Protein AF-A0A3N9XR99-F1 (afdb_monomer)

Sequence (294 aa):
MPQPEWSPPMSRRRRRLIAILATTATVAALLPTGVSTAAPTGGASSAERRSGPFAEGHAPADADNRTGTAAPDARQRGLARAVDPDVRWNRLGTPQALGPGRTPLASGLPADPEAAARAYLAANHDLFGMDAATVASMERVLVRPIGSGTVVTLRQRFGDLPAGPDGLVTLAVADGAVLSVSSSLARNTGTPSPATRTAEQAYAAALADAKLTADAVASHTIRSVAVPTPLDGPRAAYEVTMIGADTEHPAAFTSYVDGSTGQVLVREDLVDFDSDNPSWAVFPATPPRDLGPG

Radius of gyration: 28.78 Å; Cα contacts (8 Å, |Δi|>4): 527; chains: 1; bounding box: 89×70×53 Å

Foldseek 3Di:
DDDDDDDDDDDDDDDDDDDDDDDDDDDDDDDDDDDDDDDDPQDDDPPPPDDDPPPPDDDWPKDAQFDFAAAADPVLLVVLCVQAVVFDAARQHATQKGDLDPDFSDAPADPDQLSLVLVVCQVCCSRQLDHSVQSVPWAWPDWADDDQWIKTKTWTDQVPFTADPFRMKIFIGHDRTTRMIGGSRHNFSHRADDFPADQVLLVVLVCVSLVHDPQQFPDKDKDWHWYAGRPPGIATWIFMWTWGPDPVDTWTKTFTAGRHPSHGNIIGTDDDDCVVPDVVVPPPPPPPPDPDDD

Secondary structure (DSSP, 8-state):
-PPP--PPP-------------------------------------------TT--SPPP--EE---------HHHHHHHHHH-TT-EE-TTSSEEEE---SS-SB-S--SSHHHHHHHHHHHTHHHHT--HHHHHH-EEEEEEEETTEEEEEEE-EETTEEBSSS-EEEEEEETTEEEEEEE---S--PPPPPP-S-HHHHHHHHHHHHT--TTSEEEEEEEEEEE--SSS--EEEEEEEEEES-SSS--EEEEEEETTT--EEEEEE----GGG--GGGG------S-----

Structure (mmCIF, N/CA/C/O backbone):
data_AF-A0A3N9XR99-F1
#
_entry.id   AF-A0A3N9XR99-F1
#
loop_
_atom_site.group_PDB
_atom_site.id
_atom_site.type_symbol
_atom_site.label_atom_id
_atom_site.label_alt_id
_atom_site.label_comp_id
_atom_site.label_asym_id
_atom_site.label_entity_id
_atom_site.label_seq_id
_atom_site.pdbx_PDB_ins_code
_atom_site.Cartn_x
_atom_site.Cartn_y
_atom_site.Cartn_z
_atom_site.occupancy
_atom_site.B_iso_or_equiv
_atom_site.auth_seq_id
_atom_site.auth_comp_id
_atom_site.auth_asym_id
_atom_site.auth_atom_id
_atom_site.pdbx_PDB_model_num
ATOM 1 N N . MET A 1 1 ? -13.326 -54.330 -11.842 1.00 39.75 1 MET A N 1
ATOM 2 C CA . MET A 1 1 ? -12.217 -53.888 -12.715 1.00 39.75 1 MET A CA 1
ATOM 3 C C . MET A 1 1 ? -10.941 -53.894 -11.887 1.00 39.75 1 MET A C 1
ATOM 5 O O . MET A 1 1 ? -11.007 -53.386 -10.773 1.00 39.75 1 MET A O 1
ATOM 9 N N . PRO A 1 2 ? -9.845 -54.516 -12.351 1.00 42.19 2 PRO A N 1
ATOM 10 C CA . PRO A 1 2 ? -8.571 -54.528 -11.632 1.00 42.19 2 PRO A CA 1
ATOM 11 C C . PRO A 1 2 ? -7.803 -53.210 -11.822 1.00 42.19 2 PRO A C 1
ATOM 13 O O . PRO A 1 2 ? -7.905 -52.581 -12.874 1.00 42.19 2 PRO A O 1
ATOM 16 N N . GLN A 1 3 ? -7.029 -52.815 -10.810 1.00 40.69 3 GLN A N 1
ATOM 17 C CA . GLN A 1 3 ? -6.065 -51.711 -10.896 1.00 40.69 3 GLN A CA 1
ATOM 18 C C . GLN A 1 3 ? -4.759 -52.210 -11.550 1.00 40.69 3 GLN A C 1
ATOM 20 O O . GLN A 1 3 ? -4.361 -53.342 -11.266 1.00 40.69 3 GLN A O 1
ATOM 25 N N . PRO A 1 4 ? -4.083 -51.418 -12.403 1.00 45.34 4 PRO A N 1
ATOM 26 C CA . PRO A 1 4 ? -2.806 -51.808 -12.997 1.00 45.34 4 PRO A CA 1
ATOM 27 C C . PRO A 1 4 ? -1.649 -51.679 -11.991 1.00 45.34 4 PRO A C 1
ATOM 29 O O . PRO A 1 4 ? -1.375 -50.608 -11.455 1.00 45.34 4 PRO A O 1
ATOM 32 N N . GLU A 1 5 ? -0.949 -52.786 -11.758 1.00 37.00 5 GLU A N 1
ATOM 33 C CA . GLU A 1 5 ? 0.201 -52.888 -10.855 1.00 37.00 5 GLU A CA 1
ATOM 34 C C . GLU A 1 5 ? 1.497 -52.427 -11.551 1.00 37.00 5 GLU A C 1
ATOM 36 O O . GLU A 1 5 ? 2.013 -53.110 -12.438 1.00 37.00 5 GLU A O 1
ATOM 41 N N . TRP A 1 6 ? 2.051 -51.272 -11.162 1.00 31.34 6 TRP A N 1
ATOM 42 C CA . TRP A 1 6 ? 3.302 -50.765 -11.744 1.00 31.34 6 TRP A CA 1
ATOM 43 C C . TRP A 1 6 ? 4.532 -51.278 -10.979 1.00 31.34 6 TRP A C 1
ATOM 45 O O . TRP A 1 6 ? 5.029 -50.635 -10.057 1.00 31.34 6 TRP A O 1
ATOM 55 N N . SER A 1 7 ? 5.081 -52.410 -11.425 1.00 42.41 7 SER A N 1
ATOM 56 C CA . SER A 1 7 ? 6.414 -52.885 -11.018 1.00 42.41 7 SER A CA 1
ATOM 57 C C . SER A 1 7 ? 7.519 -52.362 -11.959 1.00 42.41 7 SER A C 1
ATOM 59 O O . SER A 1 7 ? 7.516 -52.718 -13.140 1.00 42.41 7 SER A O 1
ATOM 61 N N . PRO A 1 8 ? 8.491 -51.548 -11.495 1.00 47.72 8 PRO A N 1
ATOM 62 C CA . PRO A 1 8 ? 9.619 -51.103 -12.317 1.00 47.72 8 PRO A CA 1
ATOM 63 C C . PRO A 1 8 ? 10.736 -52.173 -12.403 1.00 47.72 8 PRO A C 1
ATOM 65 O O . PRO A 1 8 ? 11.170 -52.696 -11.373 1.00 47.72 8 PRO A O 1
ATOM 68 N N . PRO A 1 9 ? 11.265 -52.502 -13.599 1.00 38.44 9 PRO A N 1
ATOM 69 C CA . PRO A 1 9 ? 12.282 -53.544 -13.752 1.00 38.44 9 PRO A CA 1
ATOM 70 C C . PRO A 1 9 ? 13.686 -53.085 -13.315 1.00 38.44 9 PRO A C 1
ATOM 72 O O . PRO A 1 9 ? 14.279 -52.170 -13.884 1.00 38.44 9 PRO A O 1
ATOM 75 N N . MET A 1 10 ? 14.278 -53.786 -12.343 1.00 33.88 10 MET A N 1
ATOM 76 C CA . MET A 1 10 ? 15.649 -53.537 -11.875 1.00 33.88 10 MET A CA 1
ATOM 77 C C . MET A 1 10 ? 16.718 -53.986 -12.893 1.00 33.88 10 MET A C 1
ATOM 79 O O . MET A 1 10 ? 17.112 -55.154 -12.907 1.00 33.88 10 MET A O 1
ATOM 83 N N . SER A 1 11 ? 17.299 -53.069 -13.675 1.00 34.31 11 SER A N 1
ATOM 84 C CA . SER A 1 11 ? 18.452 -53.380 -14.540 1.00 34.31 11 SER A CA 1
ATOM 85 C C . SER A 1 11 ? 19.796 -52.954 -13.926 1.00 34.31 11 SER A C 1
ATOM 87 O O . SER A 1 11 ? 20.252 -51.822 -14.086 1.00 34.31 11 SER A O 1
ATOM 89 N N . ARG A 1 12 ? 20.495 -53.882 -13.258 1.00 35.09 12 ARG A N 1
ATOM 90 C CA . ARG A 1 12 ? 21.887 -53.671 -12.810 1.00 35.09 12 ARG A CA 1
ATOM 91 C C . ARG A 1 12 ? 22.868 -53.781 -13.987 1.00 35.09 12 ARG A C 1
ATOM 93 O O . ARG A 1 12 ? 23.028 -54.869 -14.536 1.00 35.09 12 ARG A O 1
ATOM 100 N N . ARG A 1 13 ? 23.652 -52.734 -14.278 1.00 37.59 13 ARG A N 1
ATOM 101 C CA . ARG A 1 13 ? 24.930 -52.869 -15.011 1.00 37.59 13 ARG A CA 1
ATOM 102 C C . ARG A 1 13 ? 26.072 -52.125 -14.314 1.00 37.59 13 ARG A C 1
ATOM 104 O O . ARG A 1 13 ? 25.976 -50.943 -14.021 1.00 37.59 13 ARG A O 1
ATOM 111 N N . ARG A 1 14 ? 27.169 -52.848 -14.057 1.00 36.12 14 ARG A N 1
ATOM 112 C CA . ARG A 1 14 ? 28.455 -52.335 -13.550 1.00 36.12 14 ARG A CA 1
ATOM 113 C C . ARG A 1 14 ? 29.521 -52.433 -14.646 1.00 36.12 14 ARG A C 1
ATOM 115 O O . ARG A 1 14 ? 29.663 -53.513 -15.215 1.00 36.12 14 ARG A O 1
ATOM 122 N N . ARG A 1 15 ? 30.310 -51.368 -14.836 1.00 35.53 15 ARG A N 1
ATOM 123 C CA . ARG A 1 15 ? 31.733 -51.286 -15.277 1.00 35.53 15 ARG A CA 1
ATOM 124 C C . ARG A 1 15 ? 32.075 -49.781 -15.247 1.00 35.53 15 ARG A C 1
ATOM 126 O O . ARG A 1 15 ? 31.320 -49.022 -15.830 1.00 35.53 15 ARG A O 1
ATOM 133 N N . ARG A 1 16 ? 32.986 -49.249 -14.420 1.00 34.94 16 ARG A N 1
ATOM 134 C CA . ARG A 1 16 ? 34.446 -49.472 -14.256 1.00 34.94 16 ARG A CA 1
ATOM 135 C C . ARG A 1 16 ? 35.282 -49.134 -15.500 1.00 34.94 16 ARG A C 1
ATOM 137 O O . ARG A 1 16 ? 35.375 -49.976 -16.383 1.00 34.94 16 ARG A O 1
ATOM 144 N N . LEU A 1 17 ? 35.958 -47.983 -15.438 1.00 31.62 17 LEU A N 1
ATOM 145 C CA . LEU A 1 17 ? 37.267 -47.585 -16.003 1.00 31.62 17 LEU A CA 1
ATOM 146 C C . LEU A 1 17 ? 37.642 -46.313 -15.197 1.00 31.62 17 LEU A C 1
ATOM 148 O O . LEU A 1 17 ? 36.848 -45.383 -15.177 1.00 31.62 17 LEU A O 1
ATOM 152 N N . ILE A 1 18 ? 38.536 -46.381 -14.201 1.00 29.81 18 ILE A N 1
ATOM 153 C CA . ILE A 1 18 ? 40.015 -46.285 -14.257 1.00 29.81 18 ILE A CA 1
ATOM 154 C C . ILE A 1 18 ? 40.501 -44.836 -14.461 1.00 29.81 18 ILE A C 1
ATOM 156 O O . ILE A 1 18 ? 39.992 -44.113 -15.306 1.00 29.81 18 ILE A O 1
ATOM 160 N N . ALA A 1 19 ? 41.467 -44.428 -13.631 1.00 29.36 19 ALA A N 1
ATOM 161 C CA . ALA A 1 19 ? 41.967 -43.059 -13.499 1.00 29.36 19 ALA A CA 1
ATOM 162 C C . ALA A 1 19 ? 43.357 -42.875 -14.133 1.00 29.36 19 ALA A C 1
ATOM 164 O O . ALA A 1 19 ? 44.055 -43.854 -14.400 1.00 29.36 19 ALA A O 1
ATOM 165 N N . ILE A 1 20 ? 43.789 -41.618 -14.270 1.00 31.42 20 ILE A N 1
ATOM 166 C CA . ILE A 1 20 ? 45.199 -41.243 -14.438 1.00 31.42 20 ILE A CA 1
ATOM 167 C C . ILE A 1 20 ? 45.568 -40.260 -13.322 1.00 31.42 20 ILE A C 1
ATOM 169 O O . ILE A 1 20 ? 44.788 -39.376 -12.975 1.00 31.42 20 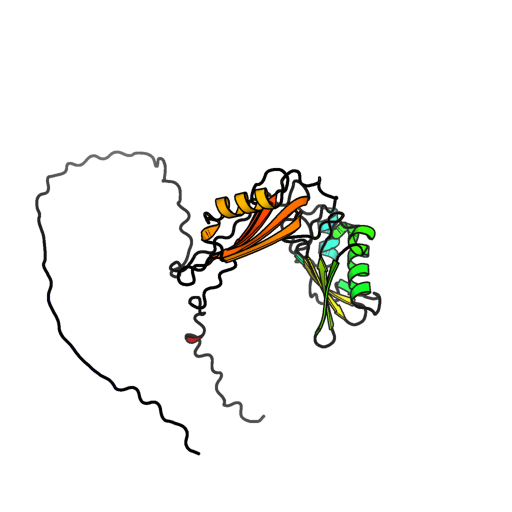ILE A O 1
ATOM 173 N N . LEU A 1 21 ? 46.752 -40.459 -12.744 1.00 32.66 21 LEU A N 1
ATOM 174 C CA . LEU A 1 21 ? 47.330 -39.654 -11.671 1.00 32.66 21 LEU A CA 1
ATOM 175 C C . LEU A 1 21 ? 48.451 -38.775 -12.249 1.00 32.66 21 LEU A C 1
ATOM 177 O O . LEU A 1 21 ? 49.196 -39.240 -13.110 1.00 32.66 21 LEU A O 1
ATOM 181 N N . ALA A 1 22 ? 48.625 -37.555 -11.741 1.00 31.77 22 ALA A N 1
ATOM 182 C CA . ALA A 1 22 ? 49.794 -36.724 -12.030 1.00 31.77 22 ALA A CA 1
ATOM 183 C C . ALA A 1 22 ? 50.283 -36.053 -10.737 1.00 31.77 22 ALA A C 1
ATOM 185 O O . ALA A 1 22 ? 49.604 -35.199 -10.175 1.00 31.77 22 ALA A O 1
ATOM 186 N N . THR A 1 23 ? 51.451 -36.471 -10.246 1.00 33.28 23 THR A N 1
ATOM 187 C CA . THR A 1 23 ? 52.049 -36.010 -8.981 1.00 33.28 23 THR A CA 1
ATOM 188 C C . THR A 1 23 ? 53.495 -35.578 -9.191 1.00 33.28 23 THR A C 1
ATOM 190 O O . THR A 1 23 ? 54.290 -36.371 -9.695 1.00 33.28 23 THR A O 1
ATOM 193 N N 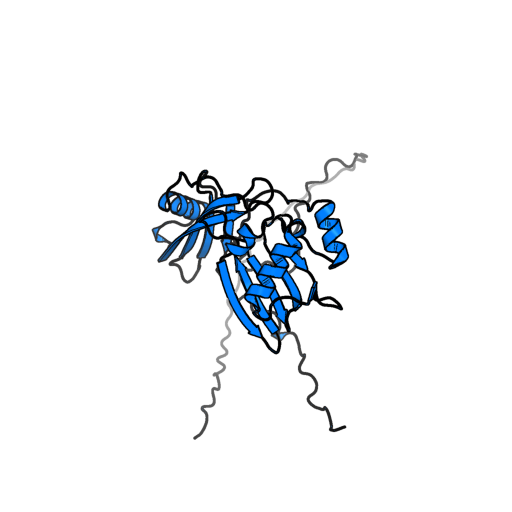. THR A 1 24 ? 53.867 -34.385 -8.720 1.00 35.25 24 THR A N 1
ATOM 194 C CA . THR A 1 24 ? 55.266 -33.920 -8.666 1.00 35.25 24 THR A CA 1
ATOM 195 C C . THR A 1 24 ? 55.571 -33.139 -7.386 1.00 35.25 24 THR A C 1
ATOM 197 O O . THR A 1 24 ? 54.828 -32.235 -7.014 1.00 35.25 24 THR A O 1
ATOM 200 N N . ALA A 1 25 ? 56.704 -33.470 -6.765 1.00 32.53 25 ALA A N 1
ATOM 201 C CA . ALA A 1 25 ? 57.375 -32.814 -5.633 1.00 32.53 25 ALA A CA 1
ATOM 202 C C . ALA A 1 25 ? 58.903 -33.020 -5.844 1.00 32.53 25 ALA A C 1
ATOM 204 O O . ALA A 1 25 ? 59.275 -33.774 -6.742 1.00 32.53 25 ALA A O 1
ATOM 205 N N . THR A 1 26 ? 59.865 -32.440 -5.122 1.00 35.28 26 THR A N 1
ATOM 206 C CA . THR A 1 26 ? 59.930 -31.802 -3.783 1.00 35.28 26 THR A CA 1
ATOM 207 C C . THR A 1 26 ? 60.478 -30.346 -3.921 1.00 35.28 26 THR A C 1
ATOM 209 O O . THR A 1 26 ? 60.206 -29.755 -4.959 1.00 35.28 26 THR A O 1
ATOM 212 N N . VAL A 1 27 ? 61.133 -29.597 -3.010 1.00 31.38 27 VAL A N 1
ATOM 213 C CA . VAL A 1 27 ? 61.884 -29.802 -1.741 1.00 31.38 27 VAL A CA 1
ATOM 214 C C . VAL A 1 27 ? 61.671 -28.589 -0.803 1.00 31.38 27 VAL A C 1
ATOM 216 O O . VAL A 1 27 ? 61.232 -27.530 -1.241 1.00 31.38 27 VAL A O 1
ATOM 219 N N . ALA A 1 28 ? 61.982 -28.743 0.488 1.00 35.41 28 ALA A N 1
ATOM 220 C CA . ALA A 1 28 ? 61.946 -27.699 1.523 1.00 35.41 28 ALA A CA 1
ATOM 221 C C . ALA A 1 28 ? 63.326 -27.050 1.799 1.00 35.41 28 ALA A C 1
ATOM 223 O O . ALA A 1 28 ? 64.354 -27.629 1.452 1.00 35.41 28 ALA A O 1
ATOM 224 N N . ALA A 1 29 ? 63.358 -25.917 2.524 1.00 32.81 29 ALA A N 1
ATOM 225 C CA . ALA A 1 29 ? 64.568 -25.410 3.190 1.00 32.81 29 ALA A CA 1
ATOM 226 C C . ALA A 1 29 ? 64.279 -24.569 4.465 1.00 32.81 29 ALA A C 1
ATOM 228 O O . ALA A 1 29 ? 63.520 -23.611 4.419 1.00 32.81 29 ALA A O 1
ATOM 229 N N . LEU A 1 30 ? 64.915 -24.991 5.567 1.00 35.84 30 LEU A N 1
ATOM 230 C CA . LEU A 1 30 ? 65.267 -24.379 6.871 1.00 35.84 30 LEU A CA 1
ATOM 231 C C . LEU A 1 30 ? 64.662 -23.043 7.395 1.00 35.84 30 LEU A C 1
ATOM 233 O O . LEU A 1 30 ? 64.522 -22.046 6.699 1.00 35.84 30 LEU A O 1
ATOM 237 N N . LEU A 1 31 ? 64.481 -23.019 8.728 1.00 36.94 31 LEU A N 1
ATOM 238 C CA . LEU A 1 31 ? 64.266 -21.843 9.597 1.00 36.94 31 LEU A CA 1
ATOM 239 C C . LEU A 1 31 ? 65.599 -21.181 10.022 1.00 36.94 31 LEU A C 1
ATOM 241 O O . LEU A 1 31 ? 66.654 -21.814 9.939 1.00 36.94 31 LEU A O 1
ATOM 245 N N . PRO A 1 32 ? 65.553 -19.963 10.598 1.00 49.19 32 PRO A N 1
ATOM 246 C CA . PRO A 1 32 ? 65.832 -19.873 12.041 1.00 49.19 32 PRO A CA 1
ATOM 247 C C . PRO A 1 32 ? 64.822 -19.019 12.839 1.00 49.19 32 PRO A C 1
ATOM 249 O O . PRO A 1 32 ? 63.965 -18.332 12.293 1.00 49.19 32 PRO A O 1
ATOM 252 N N . THR A 1 33 ? 64.919 -19.089 14.169 1.00 43.31 33 THR A N 1
ATOM 253 C CA . THR A 1 33 ? 64.001 -18.459 15.133 1.00 43.31 33 THR A CA 1
ATOM 254 C C . THR A 1 33 ? 64.248 -16.964 15.342 1.00 43.31 33 THR A C 1
ATOM 256 O O . THR A 1 33 ? 65.375 -16.565 15.632 1.00 43.31 33 THR A O 1
ATOM 259 N N . GLY A 1 34 ? 63.177 -16.167 15.367 1.00 36.50 34 GLY A N 1
ATOM 260 C CA . GLY A 1 34 ? 63.181 -14.801 15.896 1.00 36.50 34 GLY A CA 1
ATOM 261 C C . GLY A 1 34 ? 61.958 -14.554 16.779 1.00 36.50 34 GLY A C 1
ATOM 262 O O . GLY A 1 34 ? 60.829 -14.685 16.316 1.00 36.50 34 GLY A O 1
ATOM 263 N N . VAL A 1 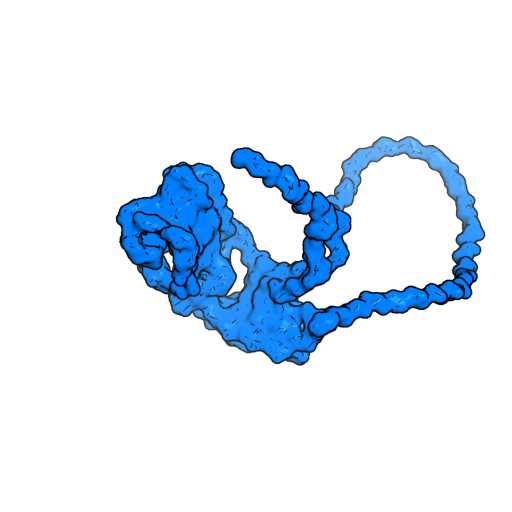35 ? 62.169 -14.201 18.050 1.00 42.88 35 VAL A N 1
ATOM 264 C CA . VAL A 1 35 ? 61.096 -13.687 18.915 1.00 42.88 35 VAL A CA 1
ATOM 265 C C . VAL A 1 35 ? 60.879 -12.206 18.624 1.00 42.88 35 VAL A C 1
ATOM 267 O O . VAL A 1 35 ? 61.822 -11.417 18.622 1.00 42.88 35 VAL A O 1
ATOM 270 N N . SER A 1 36 ? 59.635 -11.811 18.369 1.00 40.19 36 SER A N 1
ATOM 271 C CA . SER A 1 36 ? 59.250 -10.409 18.194 1.00 40.19 36 SER A CA 1
ATOM 272 C C . SER A 1 36 ? 57.813 -10.213 18.656 1.00 40.19 36 SER A C 1
ATOM 274 O O . SER A 1 36 ? 56.870 -10.708 18.044 1.00 40.19 36 SER A O 1
ATOM 276 N N . THR A 1 37 ? 57.649 -9.498 19.765 1.00 45.00 37 THR A N 1
ATOM 277 C CA . THR A 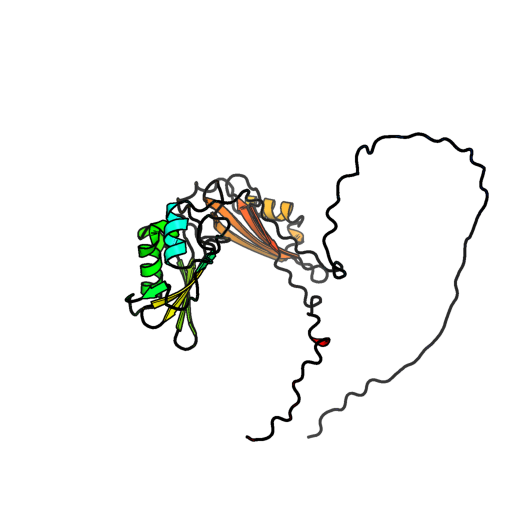1 37 ? 56.347 -9.087 20.294 1.00 45.00 37 THR A CA 1
ATOM 278 C C . THR A 1 37 ? 55.795 -7.934 19.458 1.00 45.00 37 THR A C 1
ATOM 280 O O . THR A 1 37 ? 56.171 -6.781 19.671 1.00 45.00 37 THR A O 1
ATOM 283 N N . ALA A 1 38 ? 54.913 -8.244 18.508 1.00 37.19 38 ALA A N 1
ATOM 284 C CA . ALA A 1 38 ? 54.161 -7.263 17.729 1.00 37.19 38 ALA A CA 1
ATOM 285 C C . ALA A 1 38 ? 52.714 -7.147 18.243 1.00 37.19 38 ALA A C 1
ATOM 287 O O . ALA A 1 38 ? 52.119 -8.132 18.682 1.00 37.19 38 ALA A O 1
ATOM 288 N N . ALA A 1 39 ? 52.154 -5.936 18.203 1.00 36.09 39 ALA A N 1
ATOM 289 C CA . ALA A 1 39 ? 50.785 -5.661 18.639 1.00 36.09 39 ALA A CA 1
ATOM 290 C C . ALA A 1 39 ? 49.735 -6.223 17.651 1.00 36.09 39 ALA A C 1
ATOM 292 O O . ALA A 1 39 ? 50.035 -6.346 16.462 1.00 36.09 39 ALA A O 1
ATOM 293 N N . PRO A 1 40 ? 48.497 -6.517 18.097 1.00 36.12 40 PRO A N 1
ATOM 294 C CA . PRO A 1 40 ? 47.424 -6.973 17.216 1.00 36.12 40 PRO A CA 1
ATOM 295 C C . PRO A 1 40 ? 46.915 -5.828 16.325 1.00 36.12 40 PRO A C 1
ATOM 297 O O . PRO A 1 40 ? 46.015 -5.075 16.697 1.00 36.12 40 PRO A O 1
ATOM 300 N N . THR A 1 41 ? 47.489 -5.692 15.132 1.00 34.72 41 THR A N 1
ATOM 301 C CA . THR A 1 41 ? 47.018 -4.772 14.093 1.00 34.72 41 THR A CA 1
ATOM 302 C C . THR A 1 41 ? 46.003 -5.447 13.169 1.00 34.72 41 THR A C 1
ATOM 304 O O . THR A 1 41 ? 46.226 -6.551 12.685 1.00 34.72 41 THR A O 1
ATOM 307 N N . GLY A 1 42 ? 44.899 -4.747 12.886 1.00 35.19 42 GLY A N 1
ATOM 308 C CA . GLY A 1 42 ? 44.072 -4.972 11.694 1.00 35.19 42 GLY A CA 1
ATOM 309 C C . GLY A 1 42 ? 43.580 -6.402 11.455 1.00 35.19 42 GLY A C 1
ATOM 310 O O . GLY A 1 42 ? 43.881 -6.981 10.413 1.00 35.19 42 GLY A O 1
ATOM 311 N N . GLY A 1 43 ? 42.766 -6.950 12.365 1.00 30.89 43 GLY A N 1
ATOM 312 C CA . GLY A 1 43 ? 41.937 -8.110 12.026 1.00 30.89 43 GLY A CA 1
ATOM 313 C C . GLY A 1 43 ? 41.070 -7.780 10.806 1.00 30.89 43 GLY A C 1
ATOM 314 O O . GLY A 1 43 ? 40.332 -6.795 10.833 1.00 30.89 43 GLY A O 1
ATOM 315 N N . ALA A 1 44 ? 41.212 -8.554 9.727 1.00 36.97 44 ALA A N 1
ATOM 316 C CA . ALA A 1 44 ? 40.540 -8.283 8.458 1.00 36.97 44 ALA A CA 1
ATOM 317 C C . ALA A 1 44 ? 39.014 -8.233 8.628 1.00 36.97 44 ALA A C 1
ATOM 319 O O . ALA A 1 44 ? 38.454 -8.991 9.422 1.00 36.97 44 ALA A O 1
ATOM 320 N N . SER A 1 45 ? 38.358 -7.353 7.864 1.00 35.91 45 SER A N 1
ATOM 321 C CA . SER A 1 45 ? 36.913 -7.124 7.920 1.00 35.91 45 SER A CA 1
ATOM 322 C C . SER A 1 45 ? 36.136 -8.436 7.946 1.00 35.91 45 SER A C 1
ATOM 324 O O . SER A 1 45 ? 36.267 -9.254 7.033 1.00 35.91 45 SER A O 1
ATOM 326 N N . SER A 1 46 ? 35.309 -8.615 8.977 1.00 36.22 46 SER A N 1
ATOM 327 C CA . SER A 1 46 ? 34.409 -9.757 9.109 1.00 36.22 46 SER A CA 1
ATOM 328 C C . SER A 1 46 ? 33.429 -9.789 7.939 1.00 36.22 46 SER A C 1
ATOM 330 O O . SER A 1 46 ? 32.361 -9.187 8.004 1.00 36.22 46 SER A O 1
ATOM 332 N N . ALA A 1 47 ? 33.787 -10.502 6.869 1.00 37.78 47 ALA A N 1
ATOM 333 C CA . ALA A 1 47 ? 32.839 -10.897 5.843 1.00 37.78 47 ALA A CA 1
ATOM 334 C C . ALA A 1 47 ? 31.733 -11.695 6.541 1.00 37.78 47 ALA A C 1
ATOM 336 O O . ALA A 1 47 ? 31.989 -12.767 7.101 1.00 37.78 47 ALA A O 1
ATOM 337 N N . GLU A 1 48 ? 30.532 -11.124 6.576 1.00 37.16 48 GLU A N 1
ATOM 338 C CA . GLU A 1 48 ? 29.397 -11.668 7.309 1.00 37.16 48 GLU A CA 1
ATOM 339 C C . GLU A 1 48 ? 28.961 -12.982 6.656 1.00 37.16 48 GLU A C 1
ATOM 341 O O . GLU A 1 48 ? 28.240 -13.014 5.656 1.00 37.16 48 GLU A O 1
ATOM 346 N N . ARG A 1 49 ? 29.478 -14.091 7.198 1.00 33.53 49 ARG A N 1
ATOM 347 C CA . ARG A 1 49 ? 29.169 -15.447 6.747 1.00 33.53 49 ARG A CA 1
ATOM 348 C C . ARG A 1 49 ? 27.720 -15.757 7.101 1.00 33.53 49 ARG A C 1
ATOM 350 O O . ARG A 1 49 ? 27.443 -16.240 8.196 1.00 33.53 49 ARG A O 1
ATOM 357 N N . ARG A 1 50 ? 26.821 -15.456 6.160 1.00 38.22 50 ARG A N 1
ATOM 358 C CA . ARG A 1 50 ? 25.401 -15.817 6.229 1.00 38.22 50 ARG A CA 1
ATOM 359 C C . ARG A 1 50 ? 25.265 -17.318 6.488 1.00 38.22 50 ARG A C 1
ATOM 361 O O . ARG A 1 50 ? 26.056 -18.126 6.002 1.00 38.22 50 ARG A O 1
ATOM 368 N N . SER A 1 51 ? 24.295 -17.649 7.325 1.00 33.28 51 SER A N 1
ATOM 369 C CA . SER A 1 51 ? 24.263 -18.906 8.068 1.00 33.28 51 SER A CA 1
ATOM 370 C C . SER A 1 51 ? 23.551 -20.038 7.332 1.00 33.28 51 SER A C 1
ATOM 372 O O . SER A 1 51 ? 22.532 -19.815 6.688 1.00 33.28 51 SER A O 1
ATOM 374 N N . GLY A 1 52 ? 23.995 -21.272 7.585 1.00 34.19 52 GLY A N 1
ATOM 375 C CA . GLY A 1 52 ? 23.201 -22.487 7.373 1.00 34.19 52 GLY A CA 1
ATOM 376 C C . GLY A 1 52 ? 23.719 -23.419 6.265 1.00 34.19 52 GLY A C 1
ATOM 377 O O . GLY A 1 52 ? 24.209 -22.946 5.243 1.00 34.19 52 GLY A O 1
ATOM 378 N N . PRO A 1 53 ? 23.596 -24.751 6.431 1.00 32.97 53 PRO A N 1
ATOM 379 C CA . PRO A 1 53 ? 24.006 -25.750 5.437 1.00 32.97 53 PRO A CA 1
ATOM 380 C C . PRO A 1 53 ? 22.954 -25.941 4.322 1.00 32.97 53 PRO A C 1
ATOM 382 O O . PRO A 1 53 ? 22.698 -27.065 3.903 1.00 32.97 53 PRO A O 1
ATOM 385 N N . PHE A 1 54 ? 22.309 -24.854 3.885 1.00 42.62 54 PHE A N 1
ATOM 386 C CA . PHE A 1 54 ? 21.154 -24.864 2.970 1.00 42.62 54 PHE A CA 1
ATOM 387 C C . PHE A 1 54 ? 21.281 -23.835 1.828 1.00 42.62 54 PHE A C 1
ATOM 389 O O . PHE A 1 54 ? 20.304 -23.516 1.165 1.00 42.62 54 PHE A O 1
ATOM 396 N N . ALA A 1 55 ? 22.476 -23.279 1.607 1.00 44.84 55 ALA A N 1
ATOM 397 C CA . ALA A 1 55 ? 22.717 -22.188 0.658 1.00 44.84 55 ALA A CA 1
ATOM 398 C C . ALA A 1 55 ? 23.099 -22.676 -0.760 1.00 44.84 55 ALA A C 1
ATOM 400 O O . ALA A 1 55 ? 24.062 -22.182 -1.342 1.00 44.84 55 ALA A O 1
ATOM 401 N N . GLU A 1 56 ? 22.356 -23.645 -1.303 1.00 40.19 56 GLU A N 1
ATOM 402 C CA . GLU A 1 56 ? 22.519 -24.165 -2.675 1.00 40.19 56 GLU A CA 1
ATOM 403 C C . GLU A 1 56 ? 21.153 -24.218 -3.392 1.00 40.19 56 GLU A C 1
ATOM 405 O O . GLU A 1 56 ? 20.609 -25.283 -3.669 1.00 40.19 56 GLU A O 1
ATOM 410 N N . GLY A 1 57 ? 20.600 -23.033 -3.671 1.00 52.06 57 GLY A N 1
ATOM 411 C CA . GLY A 1 57 ? 19.345 -22.799 -4.397 1.00 52.06 57 GLY A CA 1
ATOM 412 C C . GLY A 1 57 ? 19.359 -21.421 -5.076 1.00 52.06 57 GLY A C 1
ATOM 413 O O . GLY A 1 57 ? 20.333 -20.674 -4.928 1.00 52.06 57 GLY A O 1
ATOM 414 N N . HIS A 1 58 ? 18.311 -21.067 -5.829 1.00 57.00 58 HIS A N 1
ATOM 415 C CA . HIS A 1 58 ? 18.208 -19.727 -6.422 1.00 57.00 58 HIS A CA 1
ATOM 416 C C . HIS A 1 58 ? 17.963 -18.705 -5.304 1.00 57.00 58 HIS A C 1
ATOM 418 O O . HIS A 1 58 ? 16.958 -18.772 -4.605 1.00 57.00 58 HIS A O 1
ATOM 424 N N . ALA A 1 59 ? 18.893 -17.772 -5.092 1.00 63.97 59 ALA A N 1
ATOM 425 C CA . ALA A 1 59 ? 18.698 -16.717 -4.102 1.00 63.97 59 ALA A CA 1
ATOM 426 C C . ALA A 1 59 ? 17.716 -15.673 -4.668 1.00 63.97 59 ALA A C 1
ATOM 428 O O . ALA A 1 59 ? 18.039 -15.126 -5.725 1.00 63.97 59 ALA A O 1
ATOM 429 N N . PRO A 1 60 ? 16.584 -15.367 -3.996 1.00 74.50 60 PRO A N 1
ATOM 430 C CA . PRO A 1 60 ? 15.598 -14.409 -4.496 1.00 74.50 60 PRO A CA 1
ATOM 431 C C . PRO A 1 60 ? 16.240 -13.079 -4.887 1.00 74.50 60 PRO A C 1
ATOM 433 O O . PRO A 1 60 ? 17.019 -12.503 -4.118 1.00 74.50 60 PRO A O 1
ATOM 436 N N . ALA A 1 61 ? 15.929 -12.588 -6.085 1.00 86.50 61 ALA A N 1
ATOM 437 C CA . ALA A 1 61 ? 16.529 -11.381 -6.643 1.00 86.50 61 ALA A CA 1
ATOM 438 C C . ALA A 1 61 ? 15.803 -10.089 -6.216 1.00 86.50 61 ALA A C 1
ATOM 440 O O . ALA A 1 61 ? 15.876 -9.075 -6.922 1.00 86.50 61 ALA A O 1
ATOM 441 N N . ASP A 1 62 ? 15.136 -10.107 -5.061 1.00 92.75 62 ASP A N 1
ATOM 442 C CA . ASP A 1 62 ? 14.451 -8.962 -4.459 1.00 92.75 62 ASP A CA 1
ATOM 443 C C . ASP A 1 62 ? 15.384 -7.764 -4.225 1.00 92.75 62 ASP A C 1
ATOM 445 O O . ASP A 1 62 ? 16.581 -7.901 -3.950 1.00 92.75 62 ASP A O 1
ATOM 449 N N . ALA A 1 63 ? 14.815 -6.560 -4.267 1.00 94.94 63 ALA A N 1
ATOM 450 C CA . ALA A 1 63 ? 15.494 -5.333 -3.867 1.00 94.94 63 ALA A CA 1
ATOM 451 C C . ALA A 1 63 ? 14.512 -4.323 -3.260 1.00 94.94 63 ALA A C 1
ATOM 453 O O . ALA A 1 63 ? 13.437 -4.092 -3.801 1.00 94.94 63 ALA A O 1
ATOM 454 N N . ASP A 1 64 ? 14.910 -3.637 -2.187 1.00 96.31 64 ASP A N 1
ATOM 455 C CA . ASP A 1 64 ? 14.209 -2.450 -1.688 1.00 96.31 64 ASP A CA 1
ATOM 456 C C . ASP A 1 64 ? 15.226 -1.320 -1.495 1.00 96.31 64 ASP A C 1
ATOM 458 O O . ASP A 1 64 ? 15.991 -1.287 -0.531 1.00 96.31 64 ASP A O 1
ATOM 462 N N . ASN A 1 65 ? 15.255 -0.410 -2.467 1.00 96.31 65 ASN A N 1
ATOM 463 C CA . ASN A 1 65 ? 16.176 0.723 -2.527 1.00 96.31 65 ASN A CA 1
ATOM 464 C C . ASN A 1 65 ? 15.636 1.957 -1.782 1.00 96.31 65 ASN A C 1
ATOM 466 O O . ASN A 1 65 ? 16.326 2.975 -1.689 1.00 96.31 65 ASN A O 1
ATOM 470 N N . ARG A 1 66 ? 14.412 1.902 -1.233 1.00 95.50 66 ARG A N 1
ATOM 471 C CA . ARG A 1 66 ? 13.868 2.973 -0.384 1.00 95.50 66 ARG A CA 1
ATOM 472 C C . ARG A 1 66 ? 14.662 2.975 0.920 1.00 95.50 66 ARG A C 1
ATOM 474 O O . ARG A 1 66 ? 14.800 1.930 1.551 1.00 95.50 66 ARG A O 1
ATOM 481 N N . THR A 1 67 ? 15.175 4.118 1.364 1.00 93.00 67 THR A N 1
ATOM 482 C CA . THR A 1 67 ? 16.057 4.166 2.543 1.00 93.00 67 THR A CA 1
ATOM 483 C C . THR A 1 67 ? 15.325 4.576 3.825 1.00 93.00 67 THR A C 1
ATOM 485 O O . THR A 1 67 ? 14.248 5.172 3.801 1.00 93.00 67 THR A O 1
ATOM 488 N N . GLY A 1 68 ? 15.921 4.232 4.970 1.00 92.50 68 GLY A N 1
ATOM 489 C CA . GLY A 1 68 ? 15.449 4.645 6.291 1.00 92.50 68 GLY A CA 1
ATOM 490 C C . GLY A 1 68 ? 14.188 3.937 6.803 1.00 92.50 68 GLY A C 1
ATOM 491 O O . GLY A 1 68 ? 13.697 2.965 6.227 1.00 92.50 68 GLY A O 1
ATOM 492 N N . THR A 1 69 ? 13.697 4.456 7.931 1.00 94.19 69 THR A N 1
ATOM 493 C CA . THR A 1 69 ? 12.531 3.980 8.688 1.00 94.19 69 THR A CA 1
ATOM 494 C C . THR A 1 69 ? 11.849 5.185 9.329 1.00 94.19 69 THR A C 1
ATOM 496 O O . THR A 1 69 ? 12.504 5.934 10.057 1.00 94.19 69 THR A O 1
ATOM 499 N N . ALA A 1 70 ? 10.542 5.357 9.128 1.00 93.69 70 ALA A N 1
ATOM 500 C CA . ALA A 1 70 ? 9.765 6.322 9.899 1.00 93.69 70 ALA A CA 1
ATOM 501 C C . ALA A 1 70 ? 9.575 5.810 11.332 1.00 93.69 70 ALA A C 1
ATOM 503 O O . ALA A 1 70 ? 8.882 4.821 11.569 1.00 93.69 70 ALA A O 1
ATOM 504 N N . ALA A 1 71 ? 10.175 6.494 12.306 1.00 90.94 71 ALA A N 1
ATOM 505 C CA . ALA A 1 71 ? 9.923 6.208 13.712 1.00 90.94 71 ALA A CA 1
ATOM 506 C C . ALA A 1 71 ? 8.516 6.704 14.114 1.00 90.94 71 ALA A C 1
ATOM 508 O O . ALA A 1 71 ? 8.183 7.858 13.828 1.00 90.94 71 ALA A O 1
ATOM 509 N N . PRO A 1 72 ? 7.700 5.895 14.815 1.00 92.19 72 PRO A N 1
ATOM 510 C CA . PRO A 1 72 ? 6.412 6.350 15.331 1.00 92.19 72 PRO A CA 1
ATOM 511 C C . PRO A 1 72 ? 6.617 7.402 16.422 1.00 92.19 72 PRO A C 1
ATOM 513 O O . PRO A 1 72 ? 7.527 7.270 17.246 1.00 92.19 72 PRO A O 1
ATOM 516 N N . ASP A 1 73 ? 5.776 8.433 16.469 1.00 89.19 73 ASP A N 1
ATOM 517 C CA . ASP A 1 73 ? 5.938 9.534 17.427 1.00 89.19 73 ASP A CA 1
ATOM 518 C C . ASP A 1 73 ? 5.459 9.200 18.858 1.00 89.19 73 ASP A C 1
ATOM 520 O O . ASP A 1 73 ? 4.989 8.102 19.163 1.00 89.19 73 ASP A O 1
ATOM 524 N N . ALA A 1 74 ? 5.619 10.146 19.787 1.00 91.25 74 ALA A N 1
ATOM 525 C CA . ALA A 1 74 ? 5.254 9.941 21.188 1.00 91.25 74 ALA A CA 1
ATOM 526 C C . ALA A 1 74 ? 3.739 9.750 21.420 1.00 91.25 74 ALA A C 1
ATOM 528 O O . ALA A 1 74 ? 3.370 9.014 22.336 1.00 91.25 74 ALA A O 1
ATOM 529 N N . ARG A 1 75 ? 2.875 10.363 20.597 1.00 91.75 75 ARG A N 1
ATOM 530 C CA . ARG A 1 75 ? 1.410 10.228 20.654 1.00 91.75 75 ARG A CA 1
ATOM 531 C C . ARG A 1 75 ? 0.987 8.885 20.071 1.00 91.75 75 ARG A C 1
ATOM 533 O O . ARG A 1 75 ? 0.279 8.146 20.748 1.00 91.75 75 ARG A O 1
ATOM 540 N N . GLN A 1 76 ? 1.522 8.511 18.907 1.00 93.56 76 GLN A N 1
ATOM 541 C CA . GLN A 1 76 ? 1.345 7.183 18.308 1.00 93.56 76 GLN A CA 1
ATOM 542 C C . GLN A 1 76 ? 1.734 6.062 19.283 1.00 93.56 76 GLN A C 1
ATOM 544 O O . GLN A 1 76 ? 0.928 5.177 19.561 1.00 93.56 76 GLN A O 1
ATOM 549 N N . ARG A 1 77 ? 2.931 6.128 19.887 1.00 92.69 77 ARG A N 1
ATOM 550 C CA . ARG A 1 77 ? 3.381 5.153 20.902 1.00 92.69 77 ARG A CA 1
ATOM 551 C C . ARG A 1 77 ? 2.589 5.225 22.214 1.00 92.69 77 ARG A C 1
ATOM 553 O O . ARG A 1 77 ? 2.648 4.282 22.999 1.00 92.69 77 ARG A O 1
ATOM 560 N N . GLY A 1 78 ? 1.918 6.336 22.511 1.00 92.44 78 GLY A N 1
ATOM 561 C CA . GLY A 1 78 ? 1.015 6.462 23.658 1.00 92.44 78 GLY A CA 1
ATOM 562 C C . GLY A 1 78 ? -0.299 5.725 23.409 1.00 92.44 78 GLY A C 1
ATOM 563 O O . GLY A 1 78 ? -0.636 4.810 24.153 1.00 92.44 78 GLY A O 1
ATOM 564 N N . LEU A 1 79 ? -0.978 6.081 22.317 1.00 92.19 79 LEU A N 1
ATOM 565 C CA . LEU A 1 79 ? -2.249 5.493 21.888 1.00 92.19 79 LEU A CA 1
ATOM 566 C C . LEU A 1 79 ? -2.129 3.989 21.640 1.00 92.19 79 LEU A C 1
ATOM 568 O O . LEU A 1 79 ? -2.933 3.220 22.156 1.00 92.19 79 LEU A O 1
ATOM 572 N N . ALA A 1 80 ? -1.093 3.561 20.914 1.00 90.75 80 ALA A N 1
ATOM 573 C CA . ALA A 1 80 ? -0.914 2.157 20.573 1.00 90.75 80 ALA A CA 1
ATOM 574 C C . ALA A 1 80 ? -0.827 1.267 21.819 1.00 90.75 80 ALA A C 1
ATOM 576 O O . ALA A 1 80 ? -1.561 0.296 21.909 1.00 90.75 80 ALA A O 1
ATOM 577 N N . ARG A 1 81 ? -0.028 1.645 22.829 1.00 88.06 81 ARG A N 1
ATOM 578 C CA . ARG A 1 81 ? 0.129 0.863 24.073 1.00 88.06 81 ARG A CA 1
ATOM 579 C C . ARG A 1 81 ? -1.099 0.871 24.991 1.00 88.06 81 ARG A C 1
ATOM 581 O O . ARG A 1 81 ? -1.138 0.081 25.928 1.00 88.06 81 ARG A O 1
ATOM 588 N N . ALA A 1 82 ? -2.084 1.735 24.740 1.00 87.38 82 ALA A N 1
ATOM 589 C CA . ALA A 1 82 ? -3.390 1.672 25.399 1.00 87.38 82 ALA A CA 1
ATOM 590 C C . ALA A 1 82 ? -4.348 0.661 24.731 1.00 87.38 82 ALA A C 1
ATOM 592 O O . ALA A 1 82 ? -5.353 0.293 25.333 1.00 87.38 82 ALA A O 1
ATOM 593 N N . VAL A 1 83 ? -4.033 0.219 23.507 1.00 85.94 83 VAL A N 1
ATOM 594 C CA . VAL A 1 83 ? -4.807 -0.742 22.701 1.00 85.94 83 VAL A CA 1
ATOM 595 C C . VAL A 1 83 ? -4.117 -2.113 22.660 1.00 85.94 83 VAL A C 1
ATOM 597 O O . VAL A 1 83 ? -4.770 -3.139 22.832 1.00 85.94 83 VAL A O 1
ATOM 600 N N . ASP A 1 84 ? -2.798 -2.128 22.464 1.00 87.44 84 ASP A N 1
ATOM 601 C CA . ASP A 1 84 ? -1.940 -3.308 22.377 1.00 87.44 84 ASP A CA 1
ATOM 602 C C . ASP A 1 84 ? -0.534 -2.984 22.943 1.00 87.44 84 ASP A C 1
ATOM 604 O O . ASP A 1 84 ? 0.175 -2.137 22.382 1.00 87.44 84 ASP A O 1
ATOM 608 N N . PRO A 1 85 ? -0.099 -3.609 24.056 1.00 84.56 85 PRO A N 1
ATOM 609 C CA . PRO A 1 85 ? 1.221 -3.359 24.635 1.00 84.56 85 PRO A CA 1
ATOM 610 C C . PRO A 1 85 ? 2.377 -3.895 23.773 1.00 84.56 85 PRO A C 1
ATOM 612 O O . PRO A 1 85 ? 3.472 -3.335 23.843 1.00 84.56 85 PRO A O 1
ATOM 615 N N . ASP A 1 86 ? 2.133 -4.922 22.951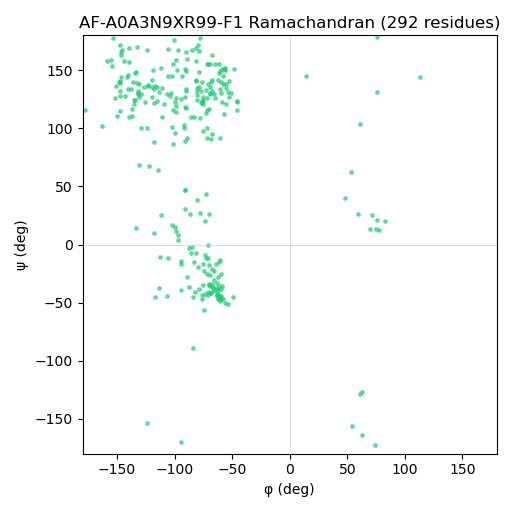 1.00 83.81 86 ASP A N 1
ATOM 616 C CA . ASP A 1 86 ? 3.131 -5.644 22.147 1.00 83.81 86 ASP A CA 1
ATOM 617 C C . ASP A 1 86 ? 3.157 -5.175 20.674 1.00 83.81 86 ASP A C 1
ATOM 619 O O . ASP A 1 86 ? 3.741 -5.827 19.799 1.00 83.81 86 ASP A O 1
ATOM 623 N N . VAL A 1 87 ? 2.542 -4.014 20.404 1.00 90.69 87 VAL A N 1
ATOM 624 C CA . VAL A 1 87 ? 2.418 -3.381 19.083 1.00 90.69 87 VAL A CA 1
ATOM 625 C C . VAL A 1 87 ? 3.729 -3.365 18.287 1.00 90.69 87 VAL A C 1
ATOM 627 O O . VAL A 1 87 ? 4.741 -2.770 18.673 1.00 90.69 87 VAL A O 1
ATOM 630 N N . ARG A 1 88 ? 3.670 -3.955 17.091 1.00 90.88 88 ARG A N 1
ATOM 631 C CA . ARG A 1 88 ? 4.751 -3.921 16.097 1.00 90.88 88 ARG A CA 1
ATOM 632 C C . ARG A 1 88 ? 4.529 -2.763 15.136 1.00 90.88 88 ARG A C 1
ATOM 634 O O . ARG A 1 88 ? 3.391 -2.461 14.788 1.00 90.88 88 ARG A O 1
ATOM 641 N N . TRP A 1 89 ? 5.608 -2.139 14.677 1.00 94.56 89 TRP A N 1
ATOM 642 C CA . TRP A 1 89 ? 5.575 -0.980 13.781 1.00 94.56 89 TRP A CA 1
ATOM 643 C C . TRP A 1 89 ? 6.204 -1.334 12.441 1.00 94.56 89 TRP A C 1
ATOM 645 O O . TRP A 1 89 ? 7.265 -1.956 12.408 1.00 94.56 89 TRP A O 1
ATOM 655 N N . ASN A 1 90 ? 5.560 -0.934 11.346 1.00 95.12 90 ASN A N 1
ATOM 656 C CA . ASN A 1 90 ? 6.126 -1.101 10.013 1.00 95.12 90 ASN A CA 1
ATOM 657 C C . ASN A 1 90 ? 7.124 0.028 9.707 1.00 95.12 90 ASN A C 1
ATOM 659 O O . ASN A 1 90 ? 7.211 1.039 10.410 1.00 95.12 90 ASN A O 1
ATOM 663 N N . ARG A 1 91 ? 7.880 -0.135 8.618 1.00 95.31 91 ARG A N 1
ATOM 664 C CA . ARG A 1 91 ? 8.926 0.813 8.209 1.00 95.31 91 ARG A CA 1
ATOM 665 C C . ARG A 1 91 ? 8.395 2.209 7.847 1.00 95.31 91 ARG A C 1
ATOM 667 O O . ARG A 1 91 ? 9.165 3.165 7.814 1.00 95.31 91 ARG A O 1
ATOM 674 N N . LEU A 1 92 ? 7.089 2.323 7.600 1.00 96.00 92 LEU A N 1
ATOM 675 C CA . LEU A 1 92 ? 6.392 3.533 7.160 1.00 96.00 92 LEU A CA 1
ATOM 676 C C . LEU A 1 92 ? 5.701 4.288 8.317 1.00 96.00 92 LEU A C 1
ATOM 678 O O . LEU A 1 92 ? 4.936 5.227 8.079 1.00 96.00 92 LEU A O 1
ATOM 682 N N . GLY A 1 93 ? 6.001 3.915 9.569 1.00 94.44 93 GLY A N 1
ATOM 683 C CA . GLY A 1 93 ? 5.653 4.689 10.761 1.00 94.44 93 GLY A CA 1
ATOM 684 C C . GLY A 1 93 ? 4.229 4.485 11.273 1.00 94.44 93 GLY A C 1
ATOM 685 O O . GLY A 1 93 ? 3.727 5.339 12.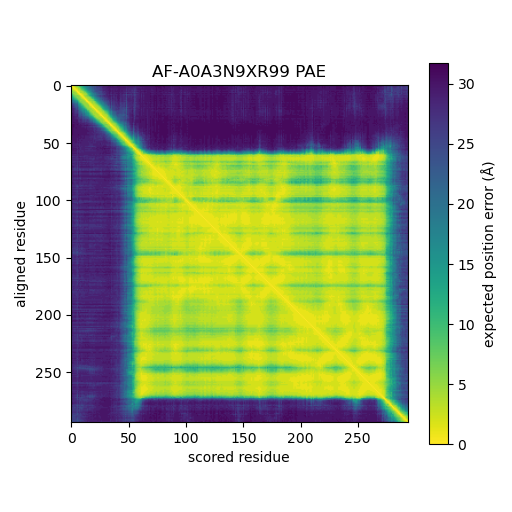005 1.00 94.44 93 GLY A O 1
ATOM 686 N N . THR A 1 94 ? 3.573 3.380 10.913 1.00 95.88 94 THR A N 1
ATOM 687 C CA . THR A 1 94 ? 2.251 2.988 11.434 1.00 95.88 94 THR A CA 1
ATOM 688 C C . THR A 1 94 ? 2.309 1.583 12.058 1.00 95.88 94 THR A C 1
ATOM 690 O O . THR A 1 94 ? 3.316 0.879 11.898 1.00 95.88 94 THR A O 1
ATOM 693 N N . PRO A 1 95 ? 1.284 1.145 12.816 1.00 96.19 95 PRO A N 1
ATOM 694 C CA . PRO A 1 95 ? 1.248 -0.217 13.335 1.00 96.19 95 PRO A CA 1
ATOM 695 C C . PRO A 1 95 ? 1.276 -1.246 12.199 1.00 96.19 95 PRO A C 1
ATOM 697 O O . PRO A 1 95 ? 0.486 -1.172 11.258 1.00 96.19 95 PRO A O 1
ATOM 700 N N . GLN A 1 96 ? 2.175 -2.223 12.312 1.00 96.12 96 GLN A N 1
ATOM 701 C CA . GLN A 1 96 ? 2.225 -3.402 11.449 1.00 96.12 96 GLN A CA 1
ATOM 702 C C . GLN A 1 96 ? 1.174 -4.433 11.861 1.00 96.12 96 GLN A C 1
ATOM 704 O O . GLN A 1 96 ? 0.573 -5.080 11.010 1.00 96.12 96 GLN A O 1
ATOM 709 N N . ALA A 1 97 ? 0.968 -4.588 13.168 1.00 94.00 97 ALA A N 1
ATOM 710 C CA . ALA A 1 97 ? -0.011 -5.495 13.743 1.00 94.00 97 ALA A CA 1
ATOM 711 C C . ALA A 1 97 ? -0.580 -4.903 15.036 1.00 94.00 97 ALA A C 1
ATOM 713 O O . ALA A 1 97 ? 0.151 -4.256 15.790 1.00 94.00 97 ALA A O 1
ATOM 714 N N . LEU A 1 98 ? -1.869 -5.146 15.271 1.00 93.81 98 LEU A N 1
ATOM 715 C CA . LEU A 1 98 ? -2.566 -4.900 16.532 1.00 93.81 98 LEU A CA 1
ATOM 716 C C . LEU A 1 98 ? -3.443 -6.120 16.838 1.00 93.81 98 LEU A C 1
ATOM 718 O O . LEU A 1 98 ? -4.288 -6.496 16.018 1.00 93.81 98 LEU A O 1
ATOM 722 N N . GLY A 1 99 ? -3.261 -6.722 18.009 1.00 89.31 99 GLY A N 1
ATOM 723 C CA . GLY A 1 99 ? -3.992 -7.907 18.447 1.00 89.31 99 GLY A CA 1
ATOM 724 C C . GLY A 1 99 ? -3.764 -9.162 17.577 1.00 89.31 99 GLY A C 1
ATOM 725 O O . GLY A 1 99 ? -2.822 -9.219 16.785 1.00 89.31 99 GLY A O 1
ATOM 726 N N . PRO A 1 100 ? -4.632 -10.187 17.700 1.00 86.19 100 PRO A N 1
ATOM 727 C CA . PRO A 1 100 ? -5.808 -10.236 18.572 1.00 86.19 100 PRO A CA 1
ATOM 728 C C . PRO A 1 100 ? -5.440 -10.273 20.062 1.00 86.19 100 PRO A C 1
ATOM 730 O O . PRO A 1 100 ? -4.583 -11.044 20.487 1.00 86.19 100 PRO A O 1
ATOM 733 N N . GLY A 1 101 ? -6.100 -9.426 20.855 1.00 83.69 101 GLY A N 1
ATOM 734 C CA . GLY A 1 101 ? -5.915 -9.347 22.306 1.00 83.69 101 GLY A CA 1
ATOM 735 C C . GLY A 1 101 ? -6.916 -10.196 23.098 1.00 83.69 101 GLY A C 1
ATOM 736 O O . GLY A 1 101 ? -7.700 -10.964 22.546 1.00 83.69 101 GLY A O 1
ATOM 737 N N . ARG A 1 102 ? -6.941 -10.010 24.426 1.00 84.50 102 ARG A N 1
ATOM 738 C CA . ARG A 1 102 ? -7.973 -10.600 25.312 1.00 84.50 102 ARG A CA 1
ATOM 739 C C . ARG A 1 102 ? -9.351 -9.935 25.176 1.00 84.50 102 ARG A C 1
ATOM 741 O O . ARG A 1 102 ? -10.330 -10.451 25.709 1.00 84.50 102 ARG A O 1
ATOM 748 N N . THR A 1 103 ? -9.408 -8.795 24.499 1.00 89.94 103 THR A N 1
ATOM 749 C CA . THR A 1 103 ? -10.596 -7.993 24.193 1.00 89.94 103 THR A CA 1
ATOM 750 C C . THR A 1 103 ? -10.485 -7.479 22.753 1.00 89.94 103 THR A C 1
ATOM 752 O O . THR A 1 103 ? -9.362 -7.359 22.254 1.00 89.94 103 THR A O 1
ATOM 755 N N . PRO A 1 104 ? -11.602 -7.137 22.084 1.00 93.69 104 PRO A N 1
ATOM 756 C CA . PRO A 1 104 ? -11.560 -6.416 20.814 1.00 93.69 104 PRO A CA 1
ATOM 757 C C . PRO A 1 104 ? -10.795 -5.090 20.924 1.00 93.69 104 PRO A C 1
ATOM 759 O O . PRO A 1 104 ? -10.793 -4.456 21.980 1.00 93.69 104 PRO A O 1
ATOM 762 N N . LEU A 1 105 ? -10.202 -4.648 19.814 1.00 94.50 105 LEU A N 1
ATOM 763 C CA . LEU A 1 105 ? -9.519 -3.353 19.690 1.00 94.50 105 LEU A CA 1
ATOM 764 C C . LEU A 1 105 ? -10.511 -2.177 19.672 1.00 94.50 105 LEU A C 1
ATOM 766 O O . LEU A 1 105 ? -10.150 -1.051 20.003 1.00 94.50 105 LEU A O 1
ATOM 770 N N . ALA A 1 106 ? -11.754 -2.439 19.258 1.00 95.75 106 ALA A N 1
ATOM 771 C CA . ALA A 1 106 ? -12.903 -1.543 19.361 1.00 95.75 106 ALA A CA 1
ATOM 772 C C . ALA A 1 106 ? -14.207 -2.349 19.275 1.00 95.75 106 ALA A C 1
ATOM 774 O O . ALA A 1 106 ? -14.222 -3.442 18.706 1.00 95.75 106 ALA A O 1
ATOM 775 N N . SER A 1 107 ? -15.303 -1.792 19.787 1.00 96.50 107 SER A N 1
ATOM 776 C CA . SER A 1 107 ? -16.661 -2.350 19.727 1.00 96.50 107 SER A CA 1
ATOM 777 C C . SER A 1 107 ? -17.704 -1.230 19.608 1.00 96.50 107 SER A C 1
ATOM 779 O O . SER A 1 107 ? -17.374 -0.055 19.776 1.00 96.50 107 SER A O 1
ATOM 781 N N . GLY A 1 108 ? -18.956 -1.575 19.285 1.00 97.00 108 GLY A N 1
ATOM 782 C CA . GLY A 1 108 ? -20.017 -0.587 19.035 1.00 97.00 108 GLY A CA 1
ATOM 783 C C . GLY A 1 108 ? -19.908 0.108 17.670 1.00 97.00 108 GLY A C 1
ATOM 784 O O . GLY A 1 108 ? -20.445 1.197 17.481 1.00 97.00 108 GLY A O 1
ATOM 785 N N . LEU A 1 109 ? -19.193 -0.510 16.730 1.00 97.88 109 LEU A N 1
ATOM 786 C CA . LEU A 1 109 ? -19.048 -0.068 15.345 1.00 97.88 109 LEU A CA 1
ATOM 787 C C . LEU A 1 109 ? -20.293 -0.455 14.512 1.00 97.88 109 LEU A C 1
ATOM 789 O O . LEU A 1 109 ? -21.097 -1.278 14.959 1.00 97.88 109 LEU A O 1
ATOM 793 N N . PRO A 1 110 ? -20.467 0.104 13.296 1.00 98.00 110 PRO A N 1
ATOM 794 C CA . PRO A 1 110 ? -21.510 -0.314 12.359 1.00 98.00 110 PRO A CA 1
ATOM 795 C C . PRO A 1 110 ? -21.604 -1.834 12.143 1.00 98.00 110 PRO A C 1
ATOM 797 O O . PRO A 1 110 ? -20.610 -2.550 12.215 1.00 98.00 110 PRO A O 1
ATOM 800 N N . ALA A 1 111 ? -22.806 -2.319 11.820 1.00 95.56 111 ALA A N 1
ATOM 801 C CA . ALA A 1 111 ? -23.047 -3.741 11.553 1.00 95.56 111 ALA A CA 1
ATOM 802 C C . ALA A 1 111 ? -22.503 -4.218 10.190 1.00 95.56 111 ALA A C 1
ATOM 804 O O . ALA A 1 111 ? -22.247 -5.407 10.019 1.00 95.56 111 ALA A O 1
ATOM 805 N N . ASP A 1 112 ? -22.317 -3.310 9.225 1.00 97.56 112 ASP A N 1
ATOM 806 C CA . ASP A 1 112 ? -21.611 -3.625 7.980 1.00 97.56 112 ASP A CA 1
ATOM 807 C C . ASP A 1 112 ? -20.089 -3.702 8.238 1.00 97.56 112 ASP A C 1
ATOM 809 O O . ASP A 1 112 ? -19.525 -2.736 8.767 1.00 97.56 112 ASP A O 1
ATOM 813 N N . PRO A 1 113 ? -19.398 -4.799 7.863 1.00 97.81 113 PRO A N 1
ATOM 814 C CA . PRO A 1 113 ? -17.978 -4.966 8.169 1.00 97.81 113 PRO A CA 1
ATOM 815 C C . PRO A 1 113 ? -17.052 -3.926 7.528 1.00 97.81 113 PRO A C 1
ATOM 817 O O . PRO A 1 113 ? -16.043 -3.560 8.131 1.00 97.81 113 PRO A O 1
ATOM 820 N N . GLU A 1 114 ? -17.364 -3.434 6.325 1.00 98.38 114 GLU A N 1
ATOM 821 C CA . GLU A 1 114 ? -16.531 -2.433 5.650 1.00 98.38 114 GLU A CA 1
ATOM 822 C C . GLU A 1 114 ? -16.696 -1.058 6.310 1.00 98.38 114 GLU A C 1
ATOM 824 O O . GLU A 1 114 ? -15.706 -0.374 6.586 1.00 98.38 114 GLU A O 1
ATOM 829 N N . ALA A 1 115 ? -17.931 -0.684 6.649 1.00 98.31 115 ALA A N 1
ATOM 830 C CA . ALA A 1 115 ? -18.227 0.509 7.430 1.00 98.31 115 ALA A CA 1
ATOM 831 C C . ALA A 1 115 ? -17.599 0.444 8.833 1.00 98.31 115 ALA A C 1
ATOM 833 O O . ALA A 1 115 ? -17.057 1.446 9.296 1.00 98.31 115 ALA A O 1
ATOM 834 N N . ALA A 1 116 ? -17.601 -0.722 9.489 1.00 98.44 116 ALA A N 1
ATOM 835 C CA . ALA A 1 116 ? -16.922 -0.933 10.768 1.00 98.44 116 ALA A CA 1
ATOM 836 C C . ALA A 1 116 ? -15.404 -0.737 10.659 1.00 98.44 116 ALA A C 1
ATOM 838 O O . ALA A 1 116 ? -14.813 -0.012 11.462 1.00 98.44 116 ALA A O 1
ATOM 839 N N . ALA A 1 117 ? -14.778 -1.325 9.636 1.00 98.31 117 ALA A N 1
ATOM 840 C CA . ALA A 1 117 ? -13.350 -1.181 9.377 1.00 98.31 117 ALA A CA 1
ATOM 841 C C . ALA A 1 117 ? -12.951 0.280 9.101 1.00 98.31 117 ALA A C 1
ATOM 843 O O . ALA A 1 117 ? -12.005 0.791 9.703 1.00 98.31 117 ALA A O 1
ATOM 844 N N . ARG A 1 118 ? -13.701 0.985 8.242 1.00 98.50 118 ARG A N 1
ATOM 845 C CA . ARG A 1 118 ? -13.460 2.407 7.943 1.00 98.50 118 ARG A CA 1
ATOM 846 C C . ARG A 1 118 ? -13.727 3.302 9.161 1.00 98.50 118 ARG A C 1
ATOM 848 O O . ARG A 1 118 ? -12.933 4.199 9.429 1.00 98.50 118 ARG A O 1
ATOM 855 N N . ALA A 1 119 ? -14.770 3.032 9.949 1.00 98.12 119 ALA A N 1
ATOM 856 C CA . ALA A 1 119 ? -15.041 3.758 11.193 1.00 98.12 119 ALA A CA 1
ATOM 857 C C . ALA A 1 119 ? -13.910 3.588 12.224 1.00 98.12 119 ALA A C 1
ATOM 859 O O . ALA A 1 119 ? -13.482 4.572 12.828 1.00 98.12 119 ALA A O 1
ATOM 860 N N . TYR A 1 120 ? -13.373 2.372 12.379 1.00 97.75 120 TYR A N 1
ATOM 861 C CA . TYR A 1 120 ? -12.225 2.108 13.250 1.00 97.75 120 TYR A CA 1
ATOM 862 C C . TYR A 1 120 ? -10.976 2.891 12.820 1.00 97.75 120 TYR A C 1
ATOM 864 O O . TYR A 1 120 ? -10.348 3.547 13.654 1.00 97.75 120 TYR A O 1
ATOM 872 N N . LEU A 1 121 ? -10.626 2.859 11.529 1.00 97.75 121 LEU A N 1
ATOM 873 C CA . LEU A 1 121 ? -9.460 3.577 11.004 1.00 97.75 121 LEU A CA 1
ATOM 874 C C . LEU A 1 121 ? -9.609 5.098 11.167 1.00 97.75 121 LEU A C 1
ATOM 876 O O . LEU A 1 121 ? -8.675 5.750 11.628 1.00 97.75 121 LEU A O 1
ATOM 880 N N . ALA A 1 122 ? -10.787 5.653 10.862 1.00 97.12 122 ALA A N 1
ATOM 881 C CA . ALA A 1 122 ? -11.060 7.086 10.991 1.00 97.12 122 ALA A CA 1
ATOM 882 C C . ALA A 1 122 ? -11.060 7.568 12.455 1.00 97.12 122 ALA A C 1
ATOM 884 O O . ALA A 1 122 ? -10.556 8.652 12.745 1.00 97.12 122 ALA A O 1
ATOM 885 N N . ALA A 1 123 ? -11.564 6.763 13.399 1.00 96.25 123 ALA A N 1
ATOM 886 C CA . ALA A 1 123 ? -11.462 7.067 14.828 1.00 96.25 123 ALA A CA 1
ATOM 887 C C . ALA A 1 123 ? -9.994 7.108 15.300 1.00 96.25 123 ALA A C 1
ATOM 889 O O . ALA A 1 123 ? -9.604 7.979 16.079 1.00 96.25 123 ALA A O 1
ATOM 890 N N . ASN A 1 124 ? -9.156 6.216 14.764 1.00 95.75 124 ASN A N 1
ATOM 891 C CA . ASN A 1 124 ? -7.738 6.076 15.101 1.00 95.75 124 ASN A CA 1
ATOM 892 C C . ASN A 1 124 ? -6.801 6.926 14.211 1.00 95.75 124 ASN A C 1
ATOM 894 O O . ASN A 1 124 ? -5.645 6.554 13.994 1.00 95.75 124 ASN A O 1
ATOM 898 N N . HIS A 1 125 ? -7.269 8.080 13.719 1.00 94.00 125 HIS A N 1
ATOM 899 C CA . HIS A 1 125 ? -6.516 8.963 12.814 1.00 94.00 125 HIS A CA 1
ATOM 900 C C . HIS A 1 125 ? -5.082 9.283 13.285 1.00 94.00 125 HIS A C 1
ATOM 902 O O . HIS A 1 125 ? -4.136 9.156 12.511 1.00 94.00 125 HIS A O 1
ATOM 908 N N . ASP A 1 126 ? -4.893 9.614 14.568 1.00 93.62 126 ASP A N 1
ATOM 909 C CA . ASP A 1 126 ? -3.578 9.868 15.180 1.00 93.62 126 ASP A CA 1
ATOM 910 C C . ASP A 1 126 ? -2.614 8.673 15.094 1.00 93.62 126 ASP A C 1
ATOM 912 O O . ASP A 1 126 ? -1.403 8.854 14.978 1.00 93.62 126 ASP A O 1
ATOM 916 N N . LEU A 1 127 ? -3.142 7.451 15.209 1.00 94.31 127 LEU A N 1
ATOM 917 C CA . LEU A 1 127 ? -2.362 6.217 15.285 1.00 94.31 127 LEU A CA 1
ATOM 918 C C . LEU A 1 127 ? -1.832 5.816 13.903 1.00 94.31 127 LEU A C 1
ATOM 920 O O . LEU A 1 127 ? -0.657 5.467 13.770 1.00 94.31 127 LEU A O 1
ATOM 924 N N . PHE A 1 128 ? -2.688 5.909 12.882 1.00 94.19 128 PHE A N 1
ATOM 925 C CA . PHE A 1 128 ? -2.374 5.533 11.499 1.00 94.19 128 PHE A CA 1
ATOM 926 C C . PHE A 1 128 ? -1.890 6.703 10.624 1.00 94.19 128 PHE A C 1
ATOM 928 O O . PHE A 1 128 ? -1.347 6.468 9.550 1.00 94.19 128 PHE A O 1
ATOM 935 N N . GLY A 1 129 ? -2.056 7.954 11.063 1.00 90.81 129 GLY A N 1
ATOM 936 C CA . GLY A 1 129 ? -1.702 9.155 10.296 1.00 90.81 129 GLY A CA 1
ATOM 937 C C . GLY A 1 129 ? -2.691 9.533 9.188 1.00 90.81 129 GLY A C 1
ATOM 938 O O . GLY A 1 129 ? -2.363 10.377 8.362 1.00 90.81 129 GLY A O 1
ATOM 939 N N . MET A 1 130 ? -3.881 8.927 9.159 1.00 92.75 130 MET A N 1
ATOM 940 C CA . MET A 1 130 ? -4.882 9.113 8.102 1.00 92.75 130 MET A CA 1
ATOM 941 C C . MET A 1 130 ? -6.126 9.817 8.635 1.00 92.75 130 MET A C 1
ATOM 943 O O . MET A 1 130 ? -6.692 9.388 9.636 1.00 92.75 130 MET A O 1
ATOM 947 N N . ASP A 1 131 ? -6.594 10.852 7.942 1.00 93.12 131 ASP A N 1
ATOM 948 C CA . ASP A 1 131 ? -7.876 11.486 8.248 1.00 93.12 131 ASP A CA 1
ATOM 949 C C . ASP A 1 131 ? -9.069 10.695 7.671 1.00 93.12 131 ASP A C 1
ATOM 951 O O . ASP A 1 131 ? -8.920 9.741 6.899 1.00 93.12 131 ASP A O 1
ATOM 955 N N . ALA A 1 132 ? -10.290 11.093 8.038 1.00 95.06 132 ALA A N 1
ATOM 956 C CA . ALA A 1 132 ? -11.505 10.427 7.568 1.00 95.06 132 ALA A CA 1
ATOM 957 C C . ALA A 1 132 ? -11.692 10.506 6.037 1.00 95.06 132 ALA A C 1
ATOM 959 O O . ALA A 1 132 ? -12.289 9.600 5.460 1.00 95.06 132 ALA A O 1
ATOM 960 N N . ALA A 1 133 ? -11.164 11.542 5.371 1.00 94.88 133 ALA A N 1
ATOM 961 C CA . ALA A 1 133 ? -11.207 11.665 3.913 1.00 94.88 133 ALA A CA 1
ATOM 962 C C . ALA A 1 133 ? -10.272 10.650 3.230 1.00 94.88 133 ALA A C 1
ATOM 964 O O . ALA A 1 133 ? -10.683 9.971 2.289 1.00 94.88 133 ALA A O 1
ATOM 965 N N . THR A 1 134 ? -9.057 10.479 3.757 1.00 95.31 134 THR A N 1
ATOM 966 C CA . THR A 1 134 ? -8.100 9.448 3.332 1.00 95.31 134 THR A CA 1
ATOM 967 C C . THR A 1 134 ? -8.682 8.048 3.539 1.00 95.31 134 THR A C 1
ATOM 969 O O . THR A 1 134 ? -8.623 7.215 2.640 1.00 95.31 134 THR A O 1
ATOM 972 N N . VAL A 1 135 ? -9.308 7.780 4.691 1.00 97.56 135 VAL A N 1
ATOM 973 C CA . VAL A 1 135 ? -9.940 6.476 4.974 1.00 97.56 135 VAL A CA 1
ATOM 974 C C . VAL A 1 135 ? -11.169 6.222 4.085 1.00 97.56 135 VAL A C 1
ATOM 976 O O . VAL A 1 135 ? -11.422 5.082 3.684 1.00 97.56 135 VAL A O 1
ATOM 979 N N . ALA A 1 136 ? -11.925 7.265 3.730 1.00 96.75 136 ALA A N 1
ATOM 980 C CA . ALA A 1 136 ? -13.042 7.161 2.793 1.00 96.75 136 ALA A CA 1
ATOM 981 C C . ALA A 1 136 ? -12.578 6.883 1.352 1.00 96.75 136 ALA A C 1
ATOM 983 O O . ALA A 1 136 ? -13.233 6.115 0.651 1.00 96.75 136 ALA A O 1
ATOM 984 N N . SER A 1 137 ? -11.443 7.446 0.917 1.00 96.19 137 SER A N 1
ATOM 985 C CA . SER A 1 137 ? -10.921 7.234 -0.439 1.00 96.19 137 SER A CA 1
ATOM 986 C C . SER A 1 137 ? -10.268 5.862 -0.649 1.00 96.19 137 SER A C 1
ATOM 988 O O . SER A 1 137 ? -10.118 5.448 -1.797 1.00 96.19 137 SER A O 1
ATOM 990 N N . MET A 1 138 ? -9.914 5.127 0.418 1.00 98.00 138 MET A N 1
ATOM 991 C CA . MET A 1 138 ? -9.258 3.816 0.302 1.00 98.00 138 MET A CA 1
ATOM 992 C C . MET A 1 138 ? -10.038 2.845 -0.594 1.00 98.00 138 MET A C 1
ATOM 994 O O . MET A 1 138 ? -11.242 2.624 -0.416 1.00 98.00 138 MET A O 1
ATOM 998 N N . GLU A 1 139 ? -9.327 2.215 -1.524 1.00 98.31 139 GLU A N 1
ATOM 999 C CA . GLU A 1 139 ? -9.870 1.208 -2.428 1.00 98.31 139 GLU A CA 1
ATOM 1000 C C . GLU A 1 139 ? -10.179 -0.081 -1.656 1.00 98.31 139 GLU A C 1
ATOM 1002 O O . GLU A 1 139 ? -9.395 -0.530 -0.817 1.00 98.31 139 GLU A O 1
ATOM 1007 N N . ARG A 1 140 ? -11.320 -0.705 -1.947 1.00 98.38 140 ARG A N 1
ATOM 1008 C CA . ARG A 1 140 ? -11.696 -1.990 -1.359 1.00 98.38 140 ARG A CA 1
ATOM 1009 C C . ARG A 1 140 ? -11.103 -3.144 -2.157 1.00 98.38 140 ARG A C 1
ATOM 1011 O O . ARG A 1 140 ? -11.590 -3.449 -3.242 1.00 98.38 140 ARG A O 1
ATOM 1018 N N . VAL A 1 141 ? -10.124 -3.828 -1.573 1.00 98.38 141 VAL A N 1
ATOM 1019 C CA . VAL A 1 141 ? -9.502 -5.020 -2.168 1.00 98.38 141 VAL A CA 1
ATOM 1020 C C . VAL A 1 141 ? -10.318 -6.274 -1.857 1.00 98.38 141 VAL A C 1
ATOM 1022 O O . VAL A 1 141 ? -10.570 -7.085 -2.745 1.00 98.38 141 VAL A O 1
ATOM 1025 N N . LEU A 1 142 ? -10.760 -6.441 -0.604 1.00 97.88 142 LEU A N 1
ATOM 1026 C CA . LEU A 1 142 ? -11.438 -7.659 -0.160 1.00 97.88 142 LEU A CA 1
ATOM 1027 C C . LEU A 1 142 ? -12.477 -7.384 0.931 1.00 97.88 142 LEU A C 1
ATOM 1029 O O . LEU A 1 142 ? -12.216 -6.636 1.867 1.00 97.88 142 LEU A O 1
ATOM 1033 N N . VAL A 1 143 ? -13.624 -8.059 0.841 1.00 98.38 143 VAL A N 1
ATOM 1034 C CA . VAL A 1 143 ? -14.546 -8.301 1.963 1.00 98.38 143 VAL A CA 1
ATOM 1035 C C . VAL A 1 143 ? -14.998 -9.758 1.859 1.00 98.38 143 VAL A C 1
ATOM 1037 O O . VAL A 1 143 ? -15.589 -10.155 0.845 1.00 98.38 143 VAL A O 1
ATOM 1040 N N . ARG A 1 144 ? -14.667 -10.584 2.859 1.00 98.12 144 ARG A N 1
ATOM 1041 C CA . ARG A 1 144 ? -14.983 -12.024 2.875 1.00 98.12 144 ARG A CA 1
ATOM 1042 C C . ARG A 1 144 ? -15.348 -12.522 4.279 1.00 98.12 144 ARG A C 1
ATOM 1044 O O . ARG A 1 144 ? -14.547 -12.326 5.192 1.00 98.12 144 ARG A O 1
ATOM 1051 N N . PRO A 1 145 ? -16.497 -13.200 4.464 1.00 97.25 145 PRO A N 1
ATOM 1052 C CA . PRO A 1 145 ? -16.803 -13.875 5.720 1.00 97.25 145 PRO A CA 1
ATOM 1053 C C . PRO A 1 145 ? -15.866 -15.073 5.930 1.00 97.25 145 PRO A C 1
ATOM 1055 O O . PRO A 1 145 ? -15.574 -15.807 4.985 1.00 97.25 145 PRO A O 1
ATOM 1058 N N . ILE A 1 146 ? -15.407 -15.272 7.166 1.00 93.44 146 ILE A N 1
ATOM 1059 C CA . ILE A 1 146 ? -14.599 -16.416 7.606 1.00 93.44 146 ILE A CA 1
ATOM 1060 C C . ILE A 1 146 ? -15.094 -16.832 8.998 1.00 93.44 146 ILE A C 1
ATOM 1062 O O . ILE A 1 146 ? -14.893 -16.119 9.982 1.00 93.44 146 ILE A O 1
ATOM 1066 N N . GLY A 1 147 ? -15.756 -17.989 9.086 1.00 93.88 147 GLY A N 1
ATOM 1067 C CA . GLY A 1 147 ? -16.425 -18.421 10.317 1.00 93.88 147 GLY A CA 1
ATOM 1068 C C . GLY A 1 147 ? -17.546 -17.452 10.710 1.00 93.88 147 GLY A C 1
ATOM 1069 O O . GLY A 1 147 ? -18.406 -17.146 9.889 1.00 93.88 147 GLY A O 1
ATOM 1070 N N . SER A 1 148 ? -17.523 -16.965 11.953 1.00 90.94 148 SER A N 1
ATOM 1071 C CA . SER A 1 148 ? -18.413 -15.902 12.447 1.00 90.94 148 SER A CA 1
ATOM 1072 C C . SER A 1 148 ? -17.903 -14.479 12.174 1.00 90.94 148 SER A C 1
ATOM 1074 O O . SER A 1 148 ? -18.615 -13.517 12.443 1.00 90.94 148 SER A O 1
ATOM 1076 N N . GLY A 1 149 ? -16.678 -14.322 11.662 1.00 95.56 149 GLY A N 1
ATOM 1077 C CA . GLY A 1 149 ? -16.085 -13.023 11.352 1.00 95.56 149 GLY A CA 1
ATOM 1078 C C . GLY A 1 149 ? -16.150 -12.668 9.867 1.00 95.56 149 GLY A C 1
ATOM 1079 O O . GLY A 1 149 ? -16.552 -13.460 9.016 1.00 95.56 149 GLY A O 1
ATOM 1080 N N . THR A 1 150 ? -15.696 -11.465 9.537 1.00 98.31 150 THR A N 1
ATOM 1081 C CA . THR A 1 150 ? -15.419 -10.997 8.178 1.00 98.31 150 THR A CA 1
ATOM 1082 C C . THR A 1 150 ? -14.043 -10.349 8.135 1.00 98.31 150 THR A C 1
ATOM 1084 O O . THR A 1 150 ? -13.713 -9.505 8.966 1.00 98.31 150 THR A O 1
ATOM 1087 N N . VAL A 1 151 ? -13.244 -10.739 7.147 1.00 98.25 151 VAL A N 1
ATOM 1088 C CA . VAL A 1 151 ? -11.969 -10.098 6.829 1.00 98.25 151 VAL A CA 1
ATOM 1089 C C . VAL A 1 151 ? -12.216 -9.001 5.799 1.00 98.25 151 VAL A C 1
ATOM 1091 O O . VAL A 1 151 ? -12.813 -9.250 4.747 1.00 98.25 151 VAL A O 1
ATOM 1094 N N . VAL A 1 152 ? -11.753 -7.793 6.114 1.00 98.75 152 VAL A N 1
ATOM 1095 C CA . VAL A 1 152 ? -11.836 -6.605 5.256 1.00 98.75 152 VAL A CA 1
ATOM 1096 C C . VAL A 1 152 ? -10.424 -6.139 4.925 1.00 98.75 152 VAL A C 1
ATOM 1098 O O . VAL A 1 152 ? -9.673 -5.809 5.839 1.00 98.75 152 VAL A O 1
ATOM 1101 N N . THR A 1 153 ? -10.077 -6.072 3.639 1.00 98.75 153 THR A N 1
ATOM 1102 C CA . THR A 1 153 ? -8.796 -5.532 3.158 1.00 98.75 153 THR A CA 1
ATOM 1103 C C . THR A 1 153 ? -9.025 -4.279 2.320 1.00 98.75 153 THR A C 1
ATOM 1105 O O . THR A 1 153 ? -9.739 -4.313 1.312 1.00 98.75 153 THR A O 1
ATOM 1108 N N . LEU A 1 154 ? -8.384 -3.182 2.720 1.00 98.75 154 LEU A N 1
ATOM 1109 C CA . LEU A 1 154 ? -8.414 -1.881 2.052 1.00 98.75 154 LEU A CA 1
ATOM 1110 C C . LEU A 1 154 ? -7.001 -1.481 1.596 1.00 98.75 154 LEU A C 1
ATOM 1112 O O . LEU A 1 154 ? -6.015 -1.830 2.246 1.00 98.75 154 LEU A O 1
ATOM 1116 N N . ARG A 1 155 ? -6.906 -0.716 0.505 1.00 98.69 155 ARG A N 1
ATOM 1117 C CA . ARG A 1 155 ? -5.660 -0.172 -0.060 1.00 98.69 155 ARG A CA 1
ATOM 1118 C C . ARG A 1 155 ? -5.682 1.356 -0.031 1.00 98.69 155 ARG A C 1
ATOM 1120 O O . ARG A 1 155 ? -6.669 1.973 -0.432 1.00 98.69 155 ARG A O 1
ATOM 1127 N N . GLN A 1 156 ? -4.592 1.973 0.419 1.00 97.94 156 GLN A N 1
ATOM 1128 C CA . GLN A 1 156 ? -4.403 3.422 0.365 1.00 97.94 156 GLN A CA 1
ATOM 1129 C C . GLN A 1 156 ? -4.416 3.937 -1.080 1.00 97.94 156 GLN A C 1
ATOM 1131 O O . GLN A 1 156 ? -3.955 3.274 -2.013 1.00 97.94 156 GLN A O 1
ATOM 1136 N N . ARG A 1 157 ? -4.909 5.165 -1.240 1.00 97.94 157 ARG A N 1
ATOM 1137 C CA . ARG A 1 157 ? -4.742 5.975 -2.446 1.00 97.94 157 ARG A CA 1
ATOM 1138 C C . ARG A 1 157 ? -4.009 7.254 -2.069 1.00 97.94 157 ARG A C 1
ATOM 1140 O O . ARG A 1 157 ? -4.265 7.818 -1.008 1.00 97.94 157 ARG A O 1
ATOM 1147 N N . PHE A 1 158 ? -3.117 7.701 -2.939 1.00 96.56 158 PHE A N 1
ATOM 1148 C CA . PHE A 1 158 ? -2.320 8.910 -2.768 1.00 96.56 158 PHE A CA 1
ATOM 1149 C C . PHE A 1 158 ? -2.694 9.853 -3.915 1.00 96.56 158 PHE A C 1
ATOM 1151 O O . PHE A 1 158 ? -2.154 9.771 -5.021 1.00 96.56 158 PHE A O 1
ATOM 1158 N N . GLY A 1 159 ? -3.734 10.659 -3.688 1.00 94.38 159 GLY A N 1
ATOM 1159 C CA . GLY A 1 159 ? -4.520 11.247 -4.774 1.00 94.38 159 GLY A CA 1
ATOM 1160 C C . GLY A 1 159 ? -5.173 10.156 -5.631 1.00 94.38 159 GLY A C 1
ATOM 1161 O O . GLY A 1 159 ? -5.806 9.238 -5.108 1.00 94.38 159 GLY A O 1
ATOM 1162 N N . ASP A 1 160 ? -4.991 10.230 -6.950 1.00 94.38 160 ASP A N 1
ATOM 1163 C CA . ASP A 1 160 ? -5.585 9.283 -7.902 1.00 94.38 160 ASP A CA 1
ATOM 1164 C C . ASP A 1 160 ? -4.781 7.990 -8.122 1.00 94.38 160 ASP A C 1
ATOM 1166 O O . ASP A 1 160 ? -5.232 7.088 -8.837 1.00 94.38 160 ASP A O 1
ATOM 1170 N N . LEU A 1 161 ? -3.619 7.855 -7.483 1.00 97.81 161 LEU A N 1
ATOM 1171 C CA . LEU A 1 161 ? -2.769 6.674 -7.601 1.00 97.81 161 LEU A CA 1
ATOM 1172 C C . LEU A 1 161 ? -3.054 5.682 -6.457 1.00 97.81 161 LEU A C 1
ATOM 1174 O O . LEU A 1 161 ? -2.978 6.074 -5.289 1.00 97.81 161 LEU A O 1
ATOM 1178 N N . PRO A 1 162 ? -3.370 4.403 -6.740 1.00 98.19 162 PRO A N 1
ATOM 1179 C CA . PRO A 1 162 ? -3.409 3.369 -5.707 1.00 98.19 162 PRO A CA 1
ATOM 1180 C C . PRO A 1 162 ? -1.989 3.070 -5.207 1.00 98.19 162 PRO A C 1
ATOM 1182 O O . PRO A 1 162 ? -1.021 3.258 -5.946 1.00 98.19 162 PRO A O 1
ATOM 1185 N N . ALA A 1 163 ? -1.858 2.559 -3.981 1.00 98.19 163 ALA A N 1
ATOM 1186 C CA . ALA A 1 163 ? -0.603 1.953 -3.538 1.00 98.19 163 ALA A CA 1
ATOM 1187 C C . ALA A 1 163 ? -0.167 0.830 -4.505 1.00 98.19 163 ALA A C 1
ATOM 1189 O O . ALA A 1 163 ? -0.996 0.013 -4.921 1.00 98.19 163 ALA A O 1
ATOM 1190 N N . GLY A 1 164 ? 1.115 0.815 -4.873 1.00 96.25 164 GLY A N 1
ATOM 1191 C CA . GLY A 1 164 ? 1.753 -0.315 -5.552 1.00 96.25 164 GLY A CA 1
ATOM 1192 C C . GLY A 1 164 ? 2.196 -1.344 -4.509 1.00 96.25 164 GLY A C 1
ATOM 1193 O O . GLY A 1 164 ? 1.384 -2.193 -4.137 1.00 96.25 164 GLY A O 1
ATOM 1194 N N . PRO A 1 165 ? 3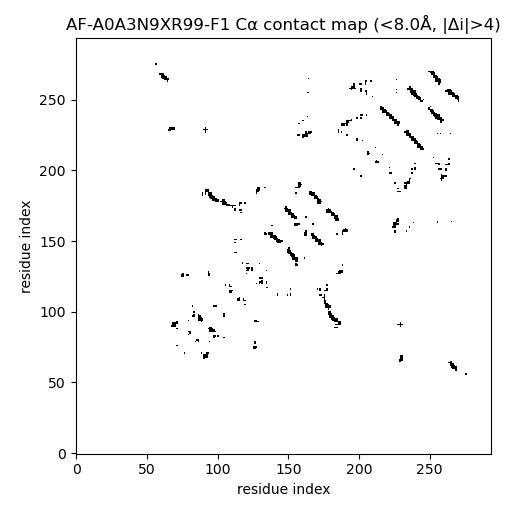.427 -1.217 -3.975 1.00 95.56 165 PRO A N 1
ATOM 1195 C CA . PRO A 1 165 ? 3.874 -1.967 -2.815 1.00 95.56 165 PRO A CA 1
ATOM 1196 C C . PRO A 1 165 ? 3.371 -1.286 -1.533 1.00 95.56 165 PRO A C 1
ATOM 1198 O O . PRO A 1 165 ? 3.123 -0.074 -1.507 1.00 95.56 165 PRO A O 1
ATOM 1201 N N . ASP A 1 166 ? 3.285 -2.052 -0.445 1.00 96.56 166 ASP A N 1
ATOM 1202 C CA . ASP A 1 166 ? 2.768 -1.589 0.849 1.00 96.56 166 ASP A CA 1
ATOM 1203 C C . ASP A 1 166 ? 1.352 -0.956 0.748 1.00 96.56 166 ASP A C 1
ATOM 1205 O O . ASP A 1 166 ? 0.554 -1.285 -0.130 1.00 96.56 166 ASP A O 1
ATOM 1209 N N . GLY A 1 167 ? 0.978 -0.092 1.696 1.00 97.06 167 GLY A N 1
ATOM 1210 C CA . GLY A 1 167 ? -0.272 0.671 1.675 1.00 97.06 167 GLY A CA 1
ATOM 1211 C C . GLY A 1 167 ? -1.551 -0.147 1.879 1.00 97.06 167 GLY A C 1
ATOM 1212 O O . GLY A 1 167 ? -2.644 0.371 1.642 1.00 97.06 167 GLY A O 1
ATOM 1213 N N . LEU A 1 168 ? -1.450 -1.402 2.320 1.00 98.25 168 LEU A N 1
ATOM 1214 C CA . LEU A 1 168 ? -2.591 -2.273 2.610 1.00 98.25 168 LEU A CA 1
ATOM 1215 C C . LEU A 1 168 ? -2.917 -2.287 4.105 1.00 98.25 168 LEU A C 1
ATOM 1217 O O . LEU A 1 168 ? -2.036 -2.188 4.959 1.00 98.25 168 LEU A O 1
ATOM 1221 N N . VAL A 1 169 ? -4.191 -2.492 4.430 1.00 98.56 169 VAL A N 1
ATOM 1222 C CA . VAL A 1 169 ? -4.636 -2.859 5.777 1.00 98.56 169 VAL A CA 1
ATOM 1223 C C . VAL A 1 169 ? -5.699 -3.938 5.704 1.00 98.56 169 VAL A C 1
ATOM 1225 O O . VAL A 1 169 ? -6.643 -3.832 4.926 1.00 98.56 169 VAL A O 1
ATOM 1228 N N . THR A 1 170 ? -5.546 -4.961 6.537 1.00 98.50 170 THR A N 1
ATOM 1229 C CA . THR A 1 170 ? -6.495 -6.059 6.702 1.00 98.50 170 THR A CA 1
ATOM 1230 C C . THR A 1 170 ? -6.989 -6.078 8.143 1.00 98.50 170 THR A C 1
ATOM 1232 O O . THR A 1 170 ? -6.185 -6.104 9.074 1.00 98.50 170 THR A O 1
ATOM 1235 N N . LEU A 1 171 ? -8.308 -6.062 8.327 1.00 98.38 171 LEU A N 1
ATOM 1236 C CA . LEU A 1 171 ? -8.973 -6.045 9.626 1.00 98.38 171 LEU A CA 1
ATOM 1237 C C . LEU A 1 171 ? -9.859 -7.283 9.771 1.00 98.38 171 LEU A C 1
ATOM 1239 O O . LEU A 1 171 ? -10.609 -7.622 8.852 1.00 98.38 171 LEU A O 1
ATOM 1243 N N . ALA A 1 172 ? -9.803 -7.928 10.935 1.00 97.75 172 ALA A N 1
ATOM 1244 C CA . ALA A 1 172 ? -10.766 -8.952 11.327 1.00 97.75 172 ALA A CA 1
ATOM 1245 C C . ALA A 1 172 ? -11.921 -8.291 12.091 1.00 97.75 172 ALA A C 1
ATOM 1247 O O . ALA A 1 172 ? -11.707 -7.702 13.153 1.00 97.75 172 ALA A O 1
ATOM 1248 N N . VAL A 1 173 ? -13.135 -8.387 11.552 1.00 98.31 173 VAL A N 1
ATOM 1249 C CA . VAL A 1 173 ? -14.351 -7.765 12.094 1.00 98.31 173 VAL A CA 1
ATOM 1250 C C . VAL A 1 173 ? -15.356 -8.849 12.487 1.00 98.31 173 VAL A C 1
ATOM 1252 O O . VAL A 1 173 ? -15.573 -9.783 11.722 1.00 98.31 173 VAL A O 1
ATOM 1255 N N . ALA A 1 174 ? -15.998 -8.728 13.646 1.00 96.94 174 ALA A N 1
ATOM 1256 C CA . ALA A 1 174 ? -17.134 -9.564 14.048 1.00 96.94 174 ALA A CA 1
ATOM 1257 C C . ALA A 1 174 ? -18.093 -8.742 14.919 1.00 96.94 174 ALA A C 1
ATOM 1259 O O . ALA A 1 174 ? -17.628 -7.941 15.723 1.00 96.94 174 ALA A O 1
ATOM 1260 N N . ASP A 1 175 ? -19.407 -8.915 14.757 1.00 94.31 175 ASP A N 1
ATOM 1261 C CA . ASP A 1 175 ? -20.450 -8.372 15.649 1.00 94.31 175 ASP A CA 1
ATOM 1262 C C . ASP A 1 175 ? -20.310 -6.874 16.025 1.00 94.31 175 ASP A C 1
ATOM 1264 O O . ASP A 1 175 ? -20.526 -6.472 17.169 1.00 94.31 175 ASP A O 1
ATOM 1268 N N . GLY A 1 176 ? -19.923 -6.021 15.066 1.00 95.44 176 GLY A N 1
ATOM 1269 C CA . GLY A 1 176 ? -19.696 -4.587 15.312 1.00 95.44 176 GLY A CA 1
ATOM 1270 C C . GLY A 1 176 ? -18.429 -4.283 16.129 1.00 95.44 176 GLY A C 1
ATOM 1271 O O . GLY A 1 176 ? -18.351 -3.258 16.810 1.00 95.44 176 GLY A O 1
ATOM 1272 N N . ALA A 1 177 ? -17.433 -5.167 16.084 1.00 97.19 177 ALA A N 1
ATOM 1273 C CA . ALA A 1 177 ? -16.150 -5.042 16.766 1.00 97.19 177 ALA A CA 1
ATOM 1274 C C . ALA A 1 177 ? -14.971 -5.397 15.842 1.00 97.19 177 ALA A C 1
ATOM 1276 O O . ALA A 1 177 ? -15.079 -6.266 14.976 1.00 97.19 177 ALA A O 1
ATOM 1277 N N . VAL A 1 178 ? -13.825 -4.738 16.040 1.00 97.62 178 VAL A N 1
ATOM 1278 C CA . VAL A 1 178 ? -12.555 -5.067 15.365 1.00 97.62 178 VAL A CA 1
ATOM 1279 C C . VAL A 1 178 ? -11.702 -5.896 16.318 1.00 97.62 178 VAL A C 1
ATOM 1281 O O . VAL A 1 178 ? -11.408 -5.461 17.430 1.00 97.62 178 VAL A O 1
ATOM 1284 N N . LEU A 1 179 ? -11.311 -7.094 15.888 1.00 95.88 179 LEU A N 1
ATOM 1285 C CA . LEU A 1 179 ? -10.593 -8.078 16.704 1.00 95.88 179 LEU A CA 1
ATOM 1286 C C . LEU A 1 179 ? -9.073 -7.989 16.533 1.00 95.88 179 LEU A C 1
ATOM 1288 O O . LEU A 1 179 ? -8.336 -8.134 17.506 1.00 95.88 179 LEU A O 1
ATOM 1292 N N . SER A 1 180 ? -8.609 -7.750 15.306 1.00 95.69 180 SER A N 1
ATOM 1293 C CA . SER A 1 180 ? -7.194 -7.579 14.971 1.00 95.69 180 SER A CA 1
ATOM 1294 C C . SER A 1 180 ? -7.010 -6.754 13.697 1.00 95.69 180 SER A C 1
ATOM 1296 O O . SER A 1 180 ? -7.920 -6.652 12.868 1.00 95.69 180 SER A O 1
ATOM 1298 N N . VAL A 1 181 ? -5.818 -6.174 13.542 1.00 97.38 181 VAL A N 1
ATOM 1299 C CA . VAL A 1 181 ? -5.386 -5.427 12.352 1.00 97.38 181 VAL A CA 1
ATOM 1300 C C . VAL A 1 181 ? -3.991 -5.890 11.938 1.00 97.38 181 VAL A C 1
ATOM 1302 O O . VAL A 1 181 ? -3.123 -6.058 12.789 1.00 97.38 181 VAL A O 1
ATOM 1305 N N . SER A 1 182 ? -3.764 -6.040 10.633 1.00 96.69 182 SER A N 1
ATOM 1306 C CA . SER A 1 182 ? -2.441 -6.196 10.014 1.00 96.69 182 SER A CA 1
ATOM 1307 C C . SER A 1 182 ? -2.278 -5.155 8.901 1.00 96.69 182 SER A C 1
ATOM 1309 O O . SER A 1 182 ? -3.228 -4.913 8.154 1.00 96.69 182 SER A O 1
ATOM 1311 N N . SER A 1 183 ? -1.128 -4.479 8.819 1.00 96.75 183 SER A N 1
ATOM 1312 C CA . SER A 1 183 ? -0.981 -3.234 8.050 1.00 96.75 183 SER A CA 1
ATOM 1313 C C . SER A 1 183 ? 0.429 -2.983 7.497 1.00 96.75 183 SER A C 1
ATOM 1315 O O . SER A 1 183 ? 1.438 -3.064 8.199 1.00 96.75 183 SER A O 1
ATOM 1317 N N . SER A 1 184 ? 0.476 -2.545 6.241 1.00 97.12 184 SER A N 1
ATOM 1318 C CA . SER A 1 184 ? 1.614 -1.881 5.597 1.00 97.12 184 SER A CA 1
ATOM 1319 C C . SER A 1 184 ? 1.308 -0.403 5.297 1.00 97.12 184 SER A C 1
ATOM 1321 O O . SER A 1 184 ? 1.872 0.188 4.382 1.00 97.12 184 SER A O 1
ATOM 1323 N N . LEU A 1 185 ? 0.391 0.216 6.052 1.00 97.31 185 LEU A N 1
ATOM 1324 C CA . LEU A 1 185 ? -0.056 1.593 5.823 1.00 97.31 185 LEU A CA 1
ATOM 1325 C C . LEU A 1 185 ? 1.089 2.607 5.937 1.00 97.31 185 LEU A C 1
ATOM 1327 O O . LEU A 1 185 ? 1.837 2.618 6.916 1.00 97.31 185 LEU A O 1
ATOM 1331 N N . ALA A 1 186 ? 1.167 3.532 4.986 1.00 96.19 186 ALA A N 1
ATOM 1332 C CA . ALA A 1 186 ? 2.043 4.689 5.073 1.00 96.19 186 ALA A CA 1
ATOM 1333 C C . ALA A 1 186 ? 1.425 5.786 5.945 1.00 96.19 186 ALA A C 1
ATOM 1335 O O . ALA A 1 186 ? 0.261 6.139 5.748 1.00 96.19 186 ALA A O 1
ATOM 1336 N N . ARG A 1 187 ? 2.211 6.377 6.858 1.00 94.69 187 ARG A N 1
ATOM 1337 C CA . ARG A 1 187 ? 1.752 7.520 7.665 1.00 94.69 187 ARG A CA 1
ATOM 1338 C C . ARG A 1 187 ? 1.593 8.805 6.836 1.00 94.69 187 ARG A C 1
ATOM 1340 O O . ARG A 1 187 ? 0.733 9.625 7.130 1.00 94.69 187 ARG A O 1
ATOM 1347 N N . ASN A 1 188 ? 2.442 9.010 5.827 1.00 93.25 188 ASN A N 1
ATOM 1348 C CA . ASN A 1 188 ? 2.382 10.180 4.948 1.00 93.25 188 ASN A CA 1
ATOM 1349 C C . ASN A 1 188 ? 1.519 9.868 3.717 1.00 93.25 188 ASN A C 1
ATOM 1351 O O . ASN A 1 188 ? 1.985 9.194 2.800 1.00 93.25 188 ASN A O 1
ATOM 1355 N N . THR A 1 189 ? 0.280 10.363 3.703 1.00 92.31 189 THR A N 1
ATOM 1356 C CA . THR A 1 189 ? -0.717 10.102 2.648 1.00 92.31 189 THR A CA 1
ATOM 1357 C C . THR A 1 189 ? -0.907 11.250 1.652 1.00 92.31 189 THR A C 1
ATOM 1359 O O . THR A 1 189 ? -1.893 11.274 0.918 1.00 92.31 189 THR A O 1
ATOM 1362 N N . GLY A 1 190 ? 0.032 12.201 1.592 1.00 92.94 190 GLY A N 1
ATOM 1363 C CA . GLY A 1 190 ? -0.025 13.302 0.627 1.00 92.94 190 GLY A CA 1
ATOM 1364 C C . GLY A 1 190 ? -0.016 12.827 -0.833 1.00 92.94 190 GLY A C 1
ATOM 1365 O O . GLY A 1 190 ? 0.584 11.807 -1.166 1.00 92.94 190 GLY A O 1
ATOM 1366 N N . THR A 1 191 ? -0.655 13.579 -1.729 1.00 95.62 191 THR A N 1
ATOM 1367 C CA . THR A 1 191 ? -0.585 13.310 -3.174 1.00 95.62 191 THR A CA 1
ATOM 1368 C C . THR A 1 191 ? 0.852 13.514 -3.676 1.00 95.62 191 THR A C 1
ATOM 1370 O O . THR A 1 191 ? 1.408 14.593 -3.454 1.00 95.62 191 THR A O 1
ATOM 1373 N N . PRO A 1 192 ? 1.476 12.531 -4.351 1.00 97.19 192 PRO A N 1
ATOM 1374 C CA . PRO A 1 192 ? 2.818 12.691 -4.897 1.00 97.19 192 PRO A CA 1
ATOM 1375 C C . PRO A 1 192 ? 2.829 13.653 -6.091 1.00 97.19 192 PRO A C 1
ATOM 1377 O O . PRO A 1 192 ? 1.840 13.790 -6.813 1.00 97.19 192 PRO A O 1
ATOM 1380 N N . SER A 1 193 ? 3.986 14.265 -6.352 1.00 96.44 193 SER A N 1
ATOM 1381 C CA . SER A 1 193 ? 4.236 14.971 -7.613 1.00 96.44 193 SER A CA 1
ATOM 1382 C C . SER A 1 193 ? 4.001 14.036 -8.812 1.00 96.44 193 SER A C 1
ATOM 1384 O O . SER A 1 193 ? 4.442 12.884 -8.749 1.00 96.44 193 SER A O 1
ATOM 1386 N N . PRO A 1 194 ? 3.359 14.494 -9.906 1.00 96.25 194 PRO A N 1
ATOM 1387 C CA . PRO A 1 194 ? 3.153 13.680 -11.102 1.00 96.25 194 PRO A CA 1
ATOM 1388 C C . PRO A 1 194 ? 4.456 13.133 -11.699 1.00 96.25 194 PRO A C 1
ATOM 1390 O O . PRO A 1 194 ? 5.505 13.775 -11.627 1.00 96.25 194 PRO A O 1
ATOM 1393 N N . ALA A 1 195 ? 4.367 11.963 -12.336 1.00 97.31 195 ALA A N 1
ATOM 1394 C CA . ALA A 1 195 ? 5.471 11.389 -13.097 1.00 97.31 195 ALA A CA 1
ATOM 1395 C C . ALA A 1 195 ? 5.870 12.301 -14.276 1.00 97.31 195 ALA A C 1
ATOM 1397 O O . ALA A 1 195 ? 5.018 12.894 -14.939 1.00 97.31 195 ALA A O 1
ATOM 1398 N N . THR A 1 196 ? 7.173 12.394 -14.538 1.00 98.06 196 THR A N 1
ATOM 1399 C CA . THR A 1 196 ? 7.770 13.124 -15.672 1.00 98.06 196 THR A CA 1
ATOM 1400 C C . THR A 1 196 ? 8.436 12.197 -16.692 1.00 98.06 196 THR A C 1
ATOM 1402 O O . THR A 1 196 ? 8.785 12.641 -17.786 1.00 98.06 196 THR A O 1
ATOM 1405 N N . ARG A 1 197 ? 8.605 10.913 -16.355 1.00 97.75 197 ARG A N 1
ATOM 1406 C CA . ARG A 1 197 ? 8.988 9.830 -17.272 1.00 97.75 197 ARG A CA 1
ATOM 1407 C C . ARG A 1 197 ? 7.758 9.184 -17.894 1.00 97.75 197 ARG A C 1
ATOM 1409 O O . ARG A 1 197 ? 6.667 9.274 -17.341 1.00 97.75 197 ARG A O 1
ATOM 1416 N N . THR A 1 198 ? 7.946 8.504 -19.020 1.00 98.19 198 THR A N 1
ATOM 1417 C CA . THR A 1 198 ? 6.893 7.686 -19.642 1.00 98.19 198 THR A CA 1
ATOM 1418 C C . THR A 1 198 ? 6.918 6.240 -19.131 1.00 98.19 198 THR A C 1
ATOM 1420 O O . THR A 1 198 ? 7.908 5.792 -18.544 1.00 98.19 198 THR A O 1
ATOM 1423 N N . ALA A 1 199 ? 5.846 5.486 -19.387 1.00 97.94 199 ALA A N 1
ATOM 1424 C CA . ALA A 1 199 ? 5.754 4.066 -19.040 1.00 97.94 199 ALA A CA 1
ATOM 1425 C C . ALA A 1 199 ? 6.858 3.228 -19.720 1.00 97.94 199 ALA A C 1
ATOM 1427 O O . ALA A 1 199 ? 7.458 2.355 -19.101 1.00 97.94 199 ALA A O 1
ATOM 1428 N N . GLU A 1 200 ? 7.191 3.542 -20.972 1.00 97.88 200 GLU A N 1
ATOM 1429 C CA . GLU A 1 200 ? 8.216 2.851 -21.761 1.00 97.88 200 GLU A CA 1
ATOM 1430 C C . GLU A 1 200 ? 9.626 3.139 -21.224 1.00 97.88 200 GLU A C 1
ATOM 1432 O O . GLU A 1 200 ? 10.482 2.255 -21.205 1.00 97.88 200 GLU A O 1
ATOM 1437 N N . GLN A 1 201 ? 9.867 4.359 -20.728 1.00 98.44 201 GLN A N 1
ATOM 1438 C CA . GLN A 1 201 ? 11.114 4.709 -20.041 1.00 98.44 201 GLN A CA 1
ATOM 1439 C C . GLN A 1 201 ? 11.261 3.957 -18.713 1.00 98.44 201 GLN A C 1
ATOM 1441 O O . GLN A 1 201 ? 12.370 3.556 -18.361 1.00 98.44 201 GLN A O 1
ATOM 1446 N N . ALA A 1 202 ? 10.158 3.737 -17.991 1.00 98.44 202 ALA A N 1
ATOM 1447 C CA . ALA A 1 202 ? 10.156 2.917 -16.786 1.00 98.44 202 ALA A CA 1
ATOM 1448 C C . ALA A 1 202 ? 10.395 1.429 -17.096 1.00 98.44 202 ALA A C 1
ATOM 1450 O O . ALA A 1 202 ? 11.209 0.799 -16.428 1.00 98.44 202 ALA A O 1
ATOM 1451 N N . TYR A 1 203 ? 9.777 0.884 -18.150 1.00 98.56 203 TYR A N 1
ATOM 1452 C CA . TYR A 1 203 ? 10.037 -0.485 -18.613 1.00 98.56 203 TYR A CA 1
ATOM 1453 C C . TYR A 1 203 ? 11.506 -0.695 -19.008 1.00 98.56 203 TYR A C 1
ATOM 1455 O O . TYR A 1 203 ? 12.129 -1.660 -18.570 1.00 98.56 203 TYR A O 1
ATOM 1463 N N . ALA A 1 204 ? 12.105 0.247 -19.745 1.00 98.38 204 ALA A N 1
ATOM 1464 C CA . ALA A 1 204 ? 13.527 0.192 -20.089 1.00 98.38 204 ALA A CA 1
ATOM 1465 C C . ALA A 1 204 ? 14.449 0.222 -18.850 1.00 98.38 204 ALA A C 1
ATOM 1467 O O . ALA A 1 204 ? 15.479 -0.452 -18.834 1.00 98.38 204 ALA A O 1
ATOM 1468 N N . ALA A 1 205 ? 14.076 0.965 -17.801 1.00 98.31 205 ALA A N 1
ATOM 1469 C CA . ALA A 1 205 ? 14.806 0.975 -16.534 1.00 98.31 205 ALA A CA 1
ATOM 1470 C C . ALA A 1 205 ? 14.639 -0.338 -15.745 1.00 98.31 205 ALA A C 1
ATOM 1472 O O . ALA A 1 205 ? 15.624 -0.857 -15.223 1.00 98.31 205 ALA A O 1
ATOM 1473 N N . ALA A 1 206 ? 13.428 -0.904 -15.706 1.00 98.06 206 ALA A N 1
ATOM 1474 C CA . ALA A 1 206 ? 13.151 -2.190 -15.065 1.00 98.06 206 ALA A CA 1
ATOM 1475 C C . ALA A 1 206 ? 13.913 -3.348 -15.734 1.00 98.06 206 ALA A C 1
ATOM 1477 O O . ALA A 1 206 ? 14.519 -4.155 -15.032 1.00 98.06 206 ALA A O 1
ATOM 1478 N N . LEU A 1 207 ? 13.952 -3.389 -17.073 1.00 97.62 207 LEU A N 1
ATOM 1479 C CA . LEU A 1 207 ? 14.776 -4.330 -17.841 1.00 97.62 207 LEU A CA 1
ATOM 1480 C C . LEU A 1 207 ? 16.261 -4.219 -17.461 1.00 97.62 207 LEU A C 1
ATOM 1482 O O . LEU A 1 207 ? 16.890 -5.222 -17.131 1.00 97.62 207 LEU A O 1
ATOM 1486 N N . ALA A 1 208 ? 16.814 -3.001 -17.460 1.00 97.44 208 ALA A N 1
ATOM 1487 C CA . ALA A 1 208 ? 18.227 -2.766 -17.159 1.00 97.44 208 ALA A CA 1
ATOM 1488 C C . ALA A 1 208 ? 18.611 -3.151 -15.716 1.00 97.44 208 ALA A C 1
ATOM 1490 O O . ALA A 1 208 ? 19.677 -3.726 -15.495 1.00 97.44 208 ALA A O 1
ATOM 1491 N N . ASP A 1 209 ? 17.739 -2.872 -14.745 1.00 96.75 209 ASP A N 1
ATOM 1492 C CA . ASP A 1 209 ? 17.909 -3.231 -13.332 1.00 96.75 209 ASP A CA 1
ATOM 1493 C C . ASP A 1 209 ? 17.810 -4.752 -13.090 1.00 96.75 209 ASP A C 1
ATOM 1495 O O . ASP A 1 209 ? 18.636 -5.332 -12.376 1.00 96.75 209 ASP A O 1
ATOM 1499 N N . ALA A 1 210 ? 16.855 -5.414 -13.752 1.00 93.19 210 ALA A N 1
ATOM 1500 C CA . ALA A 1 210 ? 16.706 -6.871 -13.764 1.00 93.19 210 ALA A CA 1
ATOM 1501 C C . ALA A 1 210 ? 17.767 -7.591 -14.626 1.00 93.19 210 ALA A C 1
ATOM 1503 O O . ALA A 1 210 ? 17.868 -8.815 -14.582 1.00 93.19 210 ALA A O 1
ATOM 1504 N N . LYS A 1 211 ? 18.572 -6.843 -15.398 1.00 93.88 211 LYS A N 1
ATOM 1505 C CA . LYS A 1 211 ? 19.547 -7.336 -16.394 1.00 93.88 211 LYS A CA 1
ATOM 1506 C C . LYS A 1 211 ? 18.918 -8.179 -17.516 1.00 93.88 211 LYS A C 1
ATOM 1508 O O . LYS A 1 211 ? 19.597 -9.006 -18.122 1.00 93.88 211 LYS A O 1
ATOM 1513 N N . LEU A 1 212 ? 17.639 -7.947 -17.805 1.00 92.44 212 LEU A N 1
ATOM 1514 C CA . LEU A 1 212 ? 16.907 -8.573 -18.902 1.00 92.44 212 LEU A CA 1
ATOM 1515 C C . LEU A 1 212 ? 17.001 -7.725 -20.175 1.00 92.44 212 LEU A C 1
ATOM 1517 O O . LEU A 1 212 ? 17.087 -6.497 -20.128 1.00 92.44 212 LEU A O 1
ATOM 1521 N N . THR A 1 213 ? 16.928 -8.381 -21.330 1.00 93.88 213 THR A N 1
ATOM 1522 C CA . THR A 1 213 ? 16.722 -7.729 -22.628 1.00 93.88 213 THR A CA 1
ATOM 1523 C C . THR A 1 213 ? 15.259 -7.873 -23.057 1.00 93.88 213 THR A C 1
ATOM 1525 O O . THR A 1 213 ? 14.550 -8.771 -22.604 1.00 93.88 213 THR A O 1
ATOM 1528 N N . ALA A 1 214 ? 14.765 -6.971 -23.910 1.00 93.81 214 ALA A N 1
ATOM 1529 C CA . ALA A 1 214 ? 13.341 -6.932 -24.267 1.00 93.81 214 ALA A CA 1
ATOM 1530 C C . ALA A 1 214 ? 12.863 -8.168 -25.059 1.00 93.81 214 ALA A C 1
ATOM 1532 O O . ALA A 1 214 ? 11.677 -8.474 -25.045 1.00 93.81 214 ALA A O 1
ATOM 1533 N N . ASP A 1 215 ? 13.777 -8.872 -25.729 1.00 93.94 215 ASP A N 1
ATOM 1534 C CA . ASP A 1 215 ? 13.563 -10.145 -26.425 1.00 93.94 215 ASP A CA 1
ATOM 1535 C C . ASP A 1 215 ? 13.542 -11.364 -25.484 1.00 93.94 215 ASP A C 1
ATOM 1537 O O . ASP A 1 215 ? 12.980 -12.397 -25.841 1.00 93.94 215 ASP A O 1
ATOM 1541 N N . ALA A 1 216 ? 14.082 -11.239 -24.266 1.00 92.38 216 ALA A N 1
ATOM 1542 C CA . ALA A 1 216 ? 14.000 -12.270 -23.231 1.00 92.38 216 ALA A CA 1
ATOM 1543 C C . ALA A 1 216 ? 12.666 -12.249 -22.454 1.00 92.38 216 ALA A C 1
ATOM 1545 O O . ALA A 1 216 ? 12.416 -13.146 -21.651 1.00 92.38 216 ALA A O 1
ATOM 1546 N N . VAL A 1 217 ? 11.807 -11.243 -22.673 1.00 96.19 217 VAL A N 1
ATOM 1547 C CA . VAL A 1 217 ? 10.514 -11.067 -21.988 1.00 96.19 217 VAL A CA 1
ATOM 1548 C C . VAL A 1 217 ? 9.360 -11.530 -22.882 1.00 96.19 217 VAL A C 1
ATOM 1550 O O . VAL A 1 217 ? 9.077 -10.929 -23.915 1.00 96.19 217 VAL A O 1
ATOM 1553 N N . ALA A 1 218 ? 8.650 -12.578 -22.457 1.00 96.19 218 ALA A N 1
ATOM 1554 C CA . ALA A 1 218 ? 7.484 -13.118 -23.158 1.00 96.19 218 ALA A CA 1
ATOM 1555 C C . ALA A 1 218 ? 6.231 -12.247 -22.986 1.00 96.19 218 ALA A C 1
ATOM 1557 O O . ALA A 1 218 ? 5.417 -12.140 -23.904 1.00 96.19 218 ALA A O 1
ATOM 1558 N N . SER A 1 219 ? 6.050 -11.628 -21.816 1.00 96.88 219 SER A N 1
ATOM 1559 C CA . SER A 1 219 ? 4.981 -10.649 -21.591 1.00 96.88 219 SER A CA 1
ATOM 1560 C C . SER A 1 219 ? 5.330 -9.660 -20.479 1.00 96.88 219 SER A C 1
ATOM 1562 O O . SER A 1 219 ? 6.113 -9.965 -19.581 1.00 96.88 219 SER A O 1
ATOM 1564 N N . HIS A 1 220 ? 4.747 -8.463 -20.539 1.00 97.75 220 HIS A N 1
ATOM 1565 C CA . HIS A 1 220 ? 4.849 -7.462 -19.481 1.00 97.75 220 HIS A CA 1
ATOM 1566 C C . HIS A 1 220 ? 3.540 -6.678 -19.334 1.00 97.75 220 HIS A C 1
ATOM 1568 O O . HIS A 1 220 ? 2.746 -6.583 -20.272 1.00 97.75 220 HIS A O 1
ATOM 1574 N N . THR A 1 221 ? 3.334 -6.082 -18.164 1.00 98.38 221 THR A N 1
ATOM 1575 C CA . THR A 1 221 ? 2.264 -5.117 -17.891 1.00 98.38 221 THR A CA 1
ATOM 1576 C C . THR A 1 221 ? 2.840 -3.913 -17.151 1.00 98.38 221 THR A C 1
ATOM 1578 O O . THR A 1 221 ? 3.819 -4.029 -16.417 1.00 98.38 221 THR A O 1
ATOM 1581 N N . ILE A 1 222 ? 2.254 -2.733 -17.371 1.00 98.50 222 ILE A N 1
ATOM 1582 C CA . ILE A 1 222 ? 2.690 -1.487 -16.731 1.00 98.50 222 ILE A CA 1
ATOM 1583 C C . ILE A 1 222 ? 1.463 -0.768 -16.174 1.00 98.50 222 ILE A C 1
ATOM 1585 O O . ILE A 1 222 ? 0.491 -0.561 -16.905 1.00 98.50 222 ILE A O 1
ATOM 1589 N N . ARG A 1 223 ? 1.498 -0.359 -14.901 1.00 98.19 223 ARG A N 1
ATOM 1590 C CA . ARG A 1 223 ? 0.442 0.460 -14.282 1.00 98.19 223 ARG A CA 1
ATOM 1591 C C . ARG A 1 223 ? 1.006 1.600 -13.438 1.00 98.19 223 ARG A C 1
ATOM 1593 O O . ARG A 1 223 ? 1.982 1.431 -12.714 1.00 98.19 223 ARG A O 1
ATOM 1600 N N . SER A 1 224 ? 0.368 2.766 -13.516 1.00 98.44 224 SER A N 1
ATOM 1601 C CA . SER A 1 224 ? 0.700 3.920 -12.674 1.00 98.44 224 SER A CA 1
ATOM 1602 C C . SER A 1 224 ? 0.240 3.676 -11.236 1.00 98.44 224 SER A C 1
ATOM 1604 O O . SER A 1 224 ? -0.935 3.394 -10.996 1.00 98.44 224 SER A O 1
ATOM 1606 N N . VAL A 1 225 ? 1.154 3.814 -10.279 1.00 98.62 225 VAL A N 1
ATOM 1607 C CA . VAL A 1 225 ? 0.930 3.576 -8.845 1.00 98.62 225 VAL A CA 1
ATOM 1608 C C . VAL A 1 225 ? 1.625 4.640 -8.001 1.00 98.62 225 VAL A C 1
ATOM 1610 O O . VAL A 1 225 ? 2.450 5.410 -8.492 1.00 98.62 225 VAL A O 1
ATOM 1613 N N . ALA A 1 226 ? 1.316 4.673 -6.710 1.00 98.44 226 ALA A N 1
ATOM 1614 C CA . ALA A 1 226 ? 2.116 5.375 -5.722 1.00 98.44 226 ALA A CA 1
ATOM 1615 C C . ALA A 1 226 ? 2.951 4.376 -4.913 1.00 98.44 226 ALA A C 1
ATOM 1617 O O . ALA A 1 226 ? 2.425 3.401 -4.377 1.00 98.44 226 ALA A O 1
ATOM 1618 N N . VAL A 1 227 ? 4.251 4.645 -4.794 1.00 98.38 227 VAL A N 1
ATOM 1619 C CA . VAL A 1 227 ? 5.159 3.930 -3.890 1.00 98.38 227 VAL A CA 1
ATOM 1620 C C . VAL A 1 227 ? 5.325 4.778 -2.629 1.00 98.38 227 VAL A C 1
ATOM 1622 O O . VAL A 1 227 ? 5.893 5.872 -2.716 1.00 98.38 227 VAL A O 1
ATOM 1625 N N . PRO A 1 228 ? 4.859 4.334 -1.449 1.00 97.56 228 PRO A N 1
ATOM 1626 C CA . PRO A 1 228 ? 5.187 5.015 -0.205 1.00 97.56 228 PRO A CA 1
ATOM 1627 C C . PRO A 1 228 ? 6.676 4.824 0.119 1.00 97.56 228 PRO A C 1
ATOM 1629 O O . PRO A 1 228 ? 7.207 3.716 0.017 1.00 97.56 228 PRO A O 1
ATOM 1632 N N . THR A 1 229 ? 7.358 5.896 0.531 1.00 96.50 229 THR A N 1
ATOM 1633 C CA . THR A 1 229 ? 8.737 5.824 1.047 1.00 96.50 229 THR A CA 1
ATOM 1634 C C . THR A 1 229 ? 8.768 6.146 2.547 1.00 96.50 229 THR A C 1
ATOM 1636 O O . THR A 1 229 ? 7.893 6.882 3.017 1.00 96.50 229 THR A O 1
ATOM 1639 N N . PRO A 1 230 ? 9.736 5.614 3.322 1.00 94.00 230 PRO A N 1
ATOM 1640 C CA . PRO A 1 230 ? 9.777 5.819 4.770 1.00 94.00 230 PRO A CA 1
ATOM 1641 C C . PRO A 1 230 ? 9.966 7.279 5.196 1.00 94.00 230 PRO A C 1
ATOM 1643 O O . PRO A 1 230 ? 9.318 7.716 6.140 1.00 94.00 230 PRO A O 1
ATOM 1646 N N . LEU A 1 231 ? 10.851 8.031 4.533 1.00 93.00 231 LEU A N 1
ATOM 1647 C CA . LEU A 1 231 ? 11.252 9.374 4.979 1.00 93.00 231 LEU A CA 1
ATOM 1648 C C . LEU A 1 231 ? 10.808 10.493 4.029 1.00 93.00 231 LEU A C 1
ATOM 1650 O O . LEU A 1 231 ? 10.395 11.555 4.489 1.00 93.00 231 LEU A O 1
ATOM 1654 N N . ASP A 1 232 ? 10.835 10.254 2.718 1.00 91.25 232 ASP A N 1
ATOM 1655 C CA . ASP A 1 232 ? 10.698 11.309 1.708 1.00 91.25 232 ASP A CA 1
ATOM 1656 C C . ASP A 1 232 ? 9.265 11.471 1.162 1.00 91.25 232 ASP A C 1
ATOM 1658 O O . ASP A 1 232 ? 9.042 12.195 0.185 1.00 91.25 232 ASP A O 1
ATOM 1662 N N . GLY A 1 233 ? 8.293 10.780 1.768 1.00 92.69 233 GLY A N 1
ATOM 1663 C CA . GLY A 1 233 ? 6.892 10.732 1.339 1.00 92.69 233 GLY A CA 1
ATOM 1664 C C . GLY A 1 233 ? 6.640 9.846 0.110 1.00 92.69 233 GLY A C 1
ATOM 1665 O O . GLY A 1 233 ? 7.568 9.241 -0.430 1.00 92.69 233 GLY A O 1
ATOM 1666 N N . PRO A 1 234 ? 5.384 9.720 -0.343 1.00 96.38 234 PRO A N 1
ATOM 1667 C CA . PRO A 1 234 ? 5.050 8.896 -1.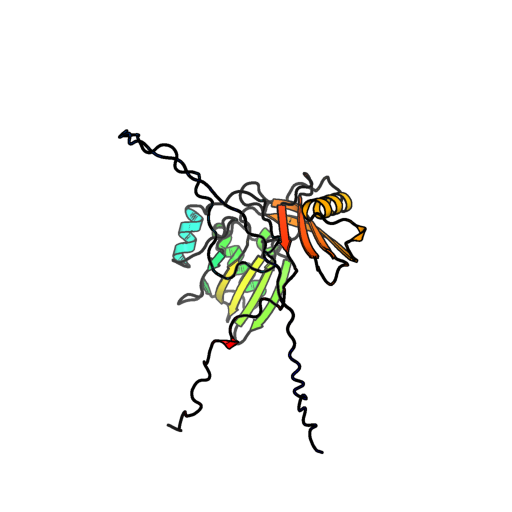501 1.00 96.38 234 PRO A CA 1
ATOM 1668 C C . PRO A 1 234 ? 5.673 9.423 -2.805 1.00 96.38 234 PRO A C 1
ATOM 1670 O O . PRO A 1 234 ? 5.982 10.610 -2.955 1.00 96.38 234 PRO A O 1
ATOM 1673 N N . ARG A 1 235 ? 5.858 8.522 -3.771 1.00 97.94 235 ARG A N 1
ATOM 1674 C CA . ARG A 1 235 ? 6.328 8.806 -5.134 1.00 97.94 235 ARG A CA 1
ATOM 1675 C C . ARG A 1 235 ? 5.321 8.301 -6.149 1.00 97.94 235 ARG A C 1
ATOM 1677 O O . ARG A 1 235 ? 4.834 7.183 -6.009 1.00 97.94 235 ARG A O 1
ATOM 1684 N N . ALA A 1 236 ? 5.039 9.098 -7.178 1.00 98.50 236 ALA A N 1
ATOM 1685 C CA . ALA A 1 236 ? 4.374 8.596 -8.371 1.00 98.50 236 ALA A CA 1
ATOM 1686 C C . ALA A 1 236 ? 5.358 7.682 -9.107 1.00 98.50 236 ALA A C 1
ATOM 1688 O O . ALA A 1 236 ? 6.517 8.047 -9.310 1.00 98.50 236 ALA A O 1
ATOM 1689 N N . ALA A 1 237 ? 4.907 6.489 -9.463 1.00 98.69 237 ALA A N 1
ATOM 1690 C CA . ALA A 1 237 ? 5.747 5.413 -9.954 1.00 98.69 237 ALA A CA 1
ATOM 1691 C C . ALA A 1 237 ? 5.007 4.571 -10.997 1.00 98.69 237 ALA A C 1
ATOM 1693 O O . ALA A 1 237 ? 3.781 4.627 -11.122 1.00 98.69 237 ALA A O 1
ATOM 1694 N N . TYR A 1 238 ? 5.768 3.764 -11.722 1.00 98.81 238 TYR A N 1
ATOM 1695 C CA . TYR A 1 238 ? 5.253 2.721 -12.592 1.00 98.81 238 TYR A CA 1
ATOM 1696 C C . TYR A 1 238 ? 5.574 1.370 -11.972 1.00 98.81 238 TYR A C 1
ATOM 1698 O O . TYR A 1 238 ? 6.737 1.049 -11.748 1.00 98.81 238 TYR A O 1
ATOM 1706 N N . GLU A 1 239 ? 4.544 0.582 -11.703 1.00 98.75 239 GLU A N 1
ATOM 1707 C CA . GLU A 1 239 ? 4.697 -0.844 -11.459 1.00 98.75 239 GLU A CA 1
ATOM 1708 C C . GLU A 1 239 ? 4.803 -1.540 -12.812 1.00 98.75 239 GLU A C 1
ATOM 1710 O O . GLU A 1 239 ? 3.943 -1.355 -13.677 1.00 98.75 239 GLU A O 1
ATOM 1715 N N . VAL A 1 240 ? 5.886 -2.286 -12.994 1.00 98.69 240 VAL A N 1
ATOM 1716 C CA . VAL A 1 240 ? 6.267 -2.964 -14.229 1.00 98.69 240 VAL A CA 1
ATOM 1717 C C . VAL A 1 240 ? 6.428 -4.445 -13.903 1.00 98.69 240 VAL A C 1
ATOM 1719 O O . VAL A 1 240 ? 7.456 -4.850 -13.361 1.00 98.69 240 VAL A O 1
ATOM 1722 N N . THR A 1 241 ? 5.418 -5.252 -14.223 1.00 98.44 241 THR A N 1
ATOM 1723 C CA . THR A 1 241 ? 5.513 -6.713 -14.110 1.00 98.44 241 THR A CA 1
ATOM 1724 C C . THR A 1 241 ? 6.032 -7.284 -15.424 1.00 98.44 241 THR A C 1
ATOM 1726 O O . THR A 1 241 ? 5.544 -6.920 -16.494 1.00 98.44 241 THR A O 1
ATOM 1729 N N . MET A 1 242 ? 7.019 -8.173 -15.360 1.00 97.62 242 MET A N 1
ATOM 1730 C CA . MET A 1 242 ? 7.685 -8.798 -16.506 1.00 97.62 242 MET A CA 1
ATOM 1731 C C . MET A 1 242 ? 7.744 -10.311 -16.294 1.00 97.62 242 MET A C 1
ATOM 1733 O O . MET A 1 242 ? 8.063 -10.758 -15.195 1.00 97.62 242 MET A O 1
ATOM 1737 N N . ILE A 1 243 ? 7.477 -11.090 -17.342 1.00 95.94 243 ILE A N 1
ATOM 1738 C CA . ILE A 1 243 ? 7.589 -12.554 -17.345 1.00 95.94 243 ILE A CA 1
ATOM 1739 C C . ILE A 1 243 ? 8.491 -12.964 -18.511 1.00 95.94 243 ILE A C 1
ATOM 1741 O O . ILE A 1 243 ? 8.226 -12.613 -19.664 1.00 95.94 243 ILE A O 1
ATOM 1745 N N . GLY A 1 244 ? 9.564 -13.685 -18.199 1.00 93.25 244 GLY A N 1
ATOM 1746 C CA . GLY A 1 244 ? 10.568 -14.166 -19.141 1.00 93.25 244 GLY A CA 1
ATOM 1747 C C . GLY A 1 244 ? 10.055 -15.231 -20.114 1.00 93.25 244 GLY A C 1
ATOM 1748 O O . GLY A 1 244 ? 9.006 -15.840 -19.909 1.00 93.25 244 GLY A O 1
ATOM 1749 N N . ALA A 1 245 ? 10.806 -15.438 -21.195 1.00 92.31 245 ALA A N 1
ATOM 1750 C CA . ALA A 1 245 ? 10.539 -16.455 -22.213 1.00 92.31 245 ALA A CA 1
ATOM 1751 C C . ALA A 1 245 ? 11.293 -17.782 -21.994 1.00 92.31 245 ALA A C 1
ATOM 1753 O O . ALA A 1 245 ? 10.920 -18.789 -22.594 1.00 92.31 245 ALA A O 1
ATOM 1754 N N . ASP A 1 246 ? 12.341 -17.794 -21.163 1.00 88.56 246 ASP A N 1
ATOM 1755 C CA . ASP A 1 246 ? 13.077 -19.011 -20.801 1.00 88.56 246 ASP A CA 1
ATOM 1756 C C . ASP A 1 246 ? 12.277 -19.824 -19.760 1.00 88.56 246 ASP A C 1
ATOM 1758 O O . ASP A 1 246 ? 11.771 -19.276 -18.780 1.00 88.56 246 ASP A O 1
ATOM 1762 N N . THR A 1 247 ? 12.144 -21.132 -19.992 1.00 84.00 247 THR A N 1
ATOM 1763 C CA . THR A 1 247 ? 11.461 -22.088 -19.102 1.00 84.00 247 THR A CA 1
ATOM 1764 C C . THR A 1 247 ? 12.416 -23.005 -18.336 1.00 84.00 247 THR A C 1
ATOM 1766 O O . THR A 1 247 ? 11.975 -23.713 -17.435 1.00 84.00 247 THR A O 1
ATOM 1769 N N . GLU A 1 248 ? 13.698 -23.036 -18.703 1.00 84.06 248 GLU A N 1
ATOM 1770 C CA . GLU A 1 248 ? 14.764 -23.719 -17.958 1.00 84.06 248 GLU A CA 1
ATOM 1771 C C . GLU A 1 248 ? 15.361 -22.784 -16.895 1.00 84.06 248 GLU A C 1
ATOM 1773 O O . GLU A 1 248 ? 15.639 -23.218 -15.777 1.00 84.06 248 GLU A O 1
ATOM 1778 N N . HIS A 1 249 ? 15.478 -21.491 -17.215 1.00 84.69 249 HIS A N 1
ATOM 1779 C CA . HIS A 1 249 ? 15.903 -20.426 -16.301 1.00 84.69 249 HIS A CA 1
ATOM 1780 C C . HIS A 1 249 ? 14.814 -19.342 -16.207 1.00 84.69 249 HIS A C 1
ATOM 1782 O O . HIS A 1 249 ? 15.006 -18.228 -16.703 1.00 84.69 249 HIS A O 1
ATOM 1788 N N . PRO A 1 250 ? 13.645 -19.656 -15.612 1.00 88.44 250 PRO A N 1
ATOM 1789 C CA . PRO A 1 250 ? 12.556 -18.698 -15.485 1.00 88.44 250 PRO A CA 1
ATOM 1790 C C . PRO A 1 250 ? 13.003 -17.443 -14.730 1.00 88.44 250 PRO A C 1
ATOM 1792 O O . PRO A 1 250 ? 13.690 -17.514 -13.713 1.00 88.44 250 PRO A O 1
ATOM 1795 N N . ALA A 1 251 ? 12.571 -16.290 -15.236 1.00 91.62 251 ALA A N 1
ATOM 1796 C CA . ALA A 1 251 ? 12.760 -14.982 -14.623 1.00 91.62 251 ALA A CA 1
ATOM 1797 C C . ALA A 1 251 ? 11.430 -14.228 -14.689 1.00 91.62 251 ALA A C 1
ATOM 1799 O O . ALA A 1 251 ? 10.862 -14.068 -15.772 1.00 91.62 251 ALA A O 1
ATOM 1800 N N . ALA A 1 252 ? 10.921 -13.765 -13.554 1.00 94.50 252 ALA A N 1
ATOM 1801 C CA . ALA A 1 252 ? 9.694 -12.986 -13.487 1.00 94.50 252 ALA A CA 1
ATOM 1802 C C . ALA A 1 252 ? 9.801 -11.984 -12.336 1.00 94.50 252 ALA A C 1
ATOM 1804 O O . ALA A 1 252 ? 10.212 -12.345 -11.240 1.00 94.50 252 ALA A O 1
ATOM 1805 N N . PHE A 1 253 ? 9.458 -10.723 -12.594 1.00 97.00 253 PHE A N 1
ATOM 1806 C CA . PHE A 1 253 ? 9.687 -9.621 -11.658 1.00 97.00 253 PHE A CA 1
ATOM 1807 C C . PHE A 1 253 ? 8.515 -8.651 -11.647 1.00 97.00 253 PHE A C 1
ATOM 1809 O O . PHE A 1 253 ? 7.960 -8.362 -12.707 1.00 97.00 253 PHE A O 1
ATOM 1816 N N . THR A 1 254 ? 8.221 -8.061 -10.489 1.00 98.38 254 THR A N 1
ATOM 1817 C CA . THR A 1 254 ? 7.478 -6.796 -10.401 1.00 98.38 254 THR A CA 1
ATOM 1818 C C . THR A 1 254 ? 8.423 -5.703 -9.911 1.00 98.38 254 THR A C 1
ATOM 1820 O O . THR A 1 254 ? 8.844 -5.697 -8.757 1.00 98.38 254 THR A O 1
ATOM 1823 N N . SER A 1 255 ? 8.765 -4.766 -10.797 1.00 98.50 255 SER A N 1
ATOM 1824 C CA . SER A 1 255 ? 9.638 -3.625 -10.501 1.00 98.50 255 SER A CA 1
ATOM 1825 C C . SER A 1 255 ? 8.826 -2.340 -10.360 1.00 98.50 255 SER A C 1
ATOM 1827 O O . SER A 1 255 ? 8.078 -1.964 -11.259 1.00 98.50 255 SER A O 1
ATOM 1829 N N . TYR A 1 256 ? 9.018 -1.619 -9.261 1.00 98.69 256 TYR A N 1
ATOM 1830 C CA . TYR A 1 256 ? 8.357 -0.348 -8.972 1.00 98.69 256 TYR A CA 1
ATOM 1831 C C . TYR A 1 256 ? 9.324 0.808 -9.240 1.00 98.69 256 TYR A C 1
ATOM 1833 O O . TYR A 1 256 ? 10.220 1.093 -8.443 1.00 98.69 256 TYR A O 1
ATOM 1841 N N . VAL A 1 257 ? 9.162 1.467 -10.383 1.00 98.75 257 VAL A N 1
ATOM 1842 C CA . VAL A 1 257 ? 10.096 2.466 -10.919 1.00 98.75 257 VAL A CA 1
ATOM 1843 C C . VAL A 1 257 ? 9.614 3.882 -10.610 1.00 98.75 257 VAL A C 1
ATOM 1845 O O . VAL A 1 257 ? 8.493 4.243 -10.963 1.00 98.75 257 VAL A O 1
ATOM 1848 N N . ASP A 1 258 ? 10.457 4.711 -9.992 1.00 98.50 258 ASP A N 1
ATOM 1849 C CA . ASP A 1 258 ? 10.155 6.118 -9.709 1.00 98.50 258 ASP A CA 1
ATOM 1850 C C . ASP A 1 258 ? 9.864 6.894 -11.004 1.00 98.50 258 ASP A C 1
ATOM 1852 O O . ASP A 1 258 ? 10.698 6.975 -11.912 1.00 98.50 258 ASP A O 1
ATOM 1856 N N . GLY A 1 259 ? 8.682 7.508 -11.077 1.00 98.06 259 GLY A N 1
ATOM 1857 C CA . GLY A 1 259 ? 8.183 8.197 -12.264 1.00 98.06 259 GLY A CA 1
ATOM 1858 C C . GLY A 1 259 ? 8.898 9.509 -12.594 1.00 98.06 259 GLY A C 1
ATOM 1859 O O . GLY A 1 259 ? 8.539 10.147 -13.579 1.00 98.06 259 GLY A O 1
ATOM 1860 N N . SER A 1 260 ? 9.891 9.935 -11.808 1.00 97.69 260 SER A N 1
ATOM 1861 C CA . SER A 1 260 ? 10.691 11.145 -12.031 1.00 97.69 260 SER A CA 1
ATOM 1862 C C . SER A 1 260 ? 12.180 10.848 -12.272 1.00 97.69 260 SER A C 1
ATOM 1864 O O . SER A 1 260 ? 12.781 11.370 -13.222 1.00 97.69 260 SER A O 1
ATOM 1866 N N . THR A 1 261 ? 12.785 9.964 -11.472 1.00 97.50 261 THR A N 1
ATOM 1867 C CA . THR A 1 261 ? 14.208 9.600 -11.577 1.00 97.50 261 THR A CA 1
ATOM 1868 C C . THR A 1 261 ? 14.444 8.428 -12.528 1.00 97.50 261 THR A C 1
ATOM 1870 O O . THR A 1 261 ? 15.502 8.369 -13.159 1.00 97.50 261 THR A O 1
ATOM 1873 N N . GLY A 1 262 ? 13.463 7.533 -12.688 1.00 97.75 262 GLY A N 1
ATOM 1874 C CA . GLY A 1 262 ? 13.631 6.257 -13.384 1.00 97.75 262 GLY A CA 1
ATOM 1875 C C . GLY A 1 262 ? 14.396 5.204 -12.571 1.00 97.75 262 GLY A C 1
ATOM 1876 O O . GLY A 1 262 ? 14.837 4.214 -13.143 1.00 97.75 262 GLY A O 1
ATOM 1877 N N . GLN A 1 263 ? 14.603 5.409 -11.266 1.00 97.94 263 GLN A N 1
ATOM 1878 C CA . GLN A 1 263 ? 15.230 4.413 -10.390 1.00 97.94 263 GLN A CA 1
ATOM 1879 C C . GLN A 1 263 ? 14.207 3.369 -9.934 1.00 97.94 263 GLN A C 1
ATOM 1881 O O . GLN A 1 263 ? 13.077 3.715 -9.592 1.00 97.94 263 GLN A O 1
ATOM 1886 N N . VAL A 1 264 ? 14.612 2.100 -9.865 1.00 98.31 264 VAL A N 1
ATOM 1887 C CA . VAL A 1 264 ? 13.806 1.048 -9.233 1.00 98.31 264 VAL A CA 1
ATOM 1888 C C . VAL A 1 264 ? 13.827 1.259 -7.718 1.00 98.31 264 VAL A C 1
ATOM 1890 O O . VAL A 1 264 ? 14.882 1.202 -7.089 1.00 98.31 264 VAL A O 1
ATOM 1893 N N . LEU A 1 265 ? 12.662 1.545 -7.135 1.00 98.06 265 LEU A N 1
ATOM 1894 C CA . LEU A 1 265 ? 12.477 1.758 -5.698 1.00 98.06 265 LEU A CA 1
ATOM 1895 C C . LEU A 1 265 ? 12.340 0.427 -4.957 1.00 98.06 265 LEU A C 1
ATOM 1897 O O . LEU A 1 265 ? 12.901 0.265 -3.877 1.00 98.06 265 LEU A O 1
ATOM 1901 N N . VAL A 1 266 ? 11.604 -0.513 -5.549 1.00 98.12 266 VAL A N 1
ATOM 1902 C CA . VAL A 1 266 ? 11.405 -1.886 -5.070 1.00 98.12 266 VAL A CA 1
ATOM 1903 C C . VAL A 1 266 ? 11.392 -2.814 -6.285 1.00 98.12 266 VAL A C 1
ATOM 1905 O O . VAL A 1 266 ? 10.871 -2.427 -7.331 1.00 98.12 266 VAL A O 1
ATOM 1908 N N . ARG A 1 267 ? 11.932 -4.023 -6.152 1.00 97.88 267 ARG A N 1
ATOM 1909 C CA . ARG A 1 267 ? 11.736 -5.144 -7.073 1.00 97.88 267 ARG A CA 1
ATOM 1910 C C . ARG A 1 267 ? 11.388 -6.382 -6.260 1.00 97.88 267 ARG A C 1
ATOM 1912 O O . ARG A 1 267 ? 12.103 -6.695 -5.312 1.00 97.88 267 ARG A O 1
ATOM 1919 N N . GLU A 1 268 ? 10.321 -7.053 -6.662 1.00 96.62 268 GLU A N 1
ATOM 1920 C CA . GLU A 1 268 ? 9.875 -8.341 -6.129 1.00 96.62 268 GLU A CA 1
ATOM 1921 C C . GLU A 1 268 ? 10.189 -9.422 -7.173 1.00 96.62 268 GLU A C 1
ATOM 1923 O O . GLU A 1 268 ? 9.862 -9.252 -8.354 1.00 96.62 268 GLU A O 1
ATOM 1928 N N . ASP A 1 269 ? 10.850 -10.498 -6.750 1.00 94.56 269 ASP A N 1
ATOM 1929 C CA . ASP A 1 269 ? 11.000 -11.733 -7.523 1.00 94.56 269 ASP A CA 1
ATOM 1930 C C . ASP A 1 269 ? 9.691 -12.537 -7.478 1.00 94.56 269 ASP A C 1
ATOM 1932 O O . ASP A 1 269 ? 9.011 -12.584 -6.452 1.00 94.56 269 ASP A O 1
ATOM 1936 N N . LEU A 1 270 ? 9.299 -13.127 -8.606 1.00 93.12 270 LEU A N 1
ATOM 1937 C CA . LEU A 1 270 ? 8.041 -13.866 -8.765 1.00 93.12 270 LEU A CA 1
ATOM 1938 C C . LEU A 1 270 ? 8.276 -15.350 -9.101 1.00 93.12 270 LEU A C 1
ATOM 1940 O O . LEU A 1 270 ? 7.335 -16.043 -9.496 1.00 93.12 270 LEU A O 1
ATOM 1944 N N . VAL A 1 271 ? 9.522 -15.831 -9.012 1.00 89.50 271 VAL A N 1
ATOM 1945 C CA . VAL A 1 271 ? 9.906 -17.202 -9.376 1.00 89.50 271 VAL A CA 1
ATOM 1946 C C . VAL A 1 271 ? 10.062 -18.084 -8.133 1.00 89.50 271 VAL A C 1
ATOM 1948 O O . VAL A 1 271 ? 11.159 -18.278 -7.612 1.00 89.50 271 VAL A O 1
ATOM 1951 N N . ASP A 1 272 ? 8.954 -18.677 -7.688 1.00 81.00 272 ASP A N 1
ATOM 1952 C CA . ASP A 1 272 ? 8.968 -19.757 -6.695 1.00 81.00 272 ASP A CA 1
ATOM 1953 C C . ASP A 1 272 ? 9.425 -21.084 -7.338 1.00 81.00 272 ASP A C 1
ATOM 1955 O O . ASP A 1 272 ? 8.817 -21.565 -8.300 1.00 81.00 272 ASP A O 1
ATOM 1959 N N . PHE A 1 273 ? 10.464 -21.723 -6.789 1.00 71.31 273 PHE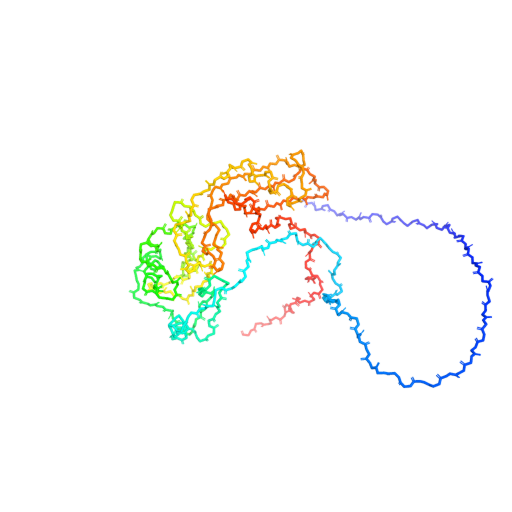 A N 1
ATOM 1960 C CA . PHE A 1 273 ? 10.955 -23.024 -7.260 1.00 71.31 273 PHE A CA 1
ATOM 1961 C C . PHE A 1 273 ? 10.423 -24.184 -6.395 1.00 71.31 273 PHE A C 1
ATOM 1963 O O . PHE A 1 273 ? 10.777 -24.315 -5.227 1.00 71.31 273 PHE A O 1
ATOM 1970 N N . ASP A 1 274 ? 9.665 -25.116 -6.988 1.00 62.81 274 ASP A N 1
ATOM 1971 C CA . ASP A 1 274 ? 9.159 -26.342 -6.320 1.00 62.81 274 ASP A CA 1
ATOM 1972 C C . ASP A 1 274 ? 10.284 -27.269 -5.791 1.00 62.81 274 ASP A C 1
ATOM 1974 O O . ASP A 1 274 ? 10.057 -28.160 -4.973 1.00 62.81 274 ASP A O 1
ATOM 1978 N N . SER A 1 275 ? 11.538 -27.042 -6.205 1.00 55.25 275 SER A N 1
ATOM 1979 C CA . SER A 1 275 ? 12.716 -27.703 -5.630 1.00 55.25 275 SER A CA 1
ATOM 1980 C C . SER A 1 275 ? 13.051 -27.261 -4.199 1.00 55.25 275 SER A C 1
ATOM 1982 O O . SER A 1 275 ? 13.709 -28.028 -3.500 1.00 55.25 275 SER A O 1
ATOM 1984 N N . ASP A 1 276 ? 12.532 -26.123 -3.721 1.00 53.91 276 ASP A N 1
ATOM 1985 C CA . ASP A 1 276 ? 12.544 -25.733 -2.298 1.00 53.91 276 ASP A CA 1
ATOM 1986 C C . ASP A 1 276 ? 11.459 -26.474 -1.478 1.00 53.91 276 ASP A C 1
ATOM 1988 O O . ASP A 1 276 ? 10.980 -26.010 -0.439 1.00 53.91 276 ASP A O 1
ATOM 1992 N N . ASN A 1 277 ? 11.083 -27.675 -1.939 1.00 44.94 277 ASN A N 1
ATOM 1993 C CA . ASN A 1 277 ? 10.231 -28.638 -1.252 1.00 44.94 277 ASN A CA 1
ATOM 1994 C C . ASN A 1 277 ? 10.680 -28.795 0.214 1.00 44.94 277 ASN A C 1
ATOM 1996 O O . ASN A 1 277 ? 11.793 -29.279 0.464 1.00 44.94 277 ASN A O 1
ATOM 2000 N N . PRO A 1 278 ? 9.845 -28.420 1.204 1.00 50.19 278 PRO A N 1
ATOM 2001 C CA . PRO A 1 278 ? 10.278 -28.420 2.590 1.00 50.19 278 PRO A CA 1
ATOM 2002 C C . PRO A 1 278 ? 10.667 -29.828 3.042 1.00 50.19 278 PRO A C 1
ATOM 2004 O O . PRO A 1 278 ? 10.133 -30.835 2.578 1.00 50.19 278 PRO A O 1
ATOM 2007 N N . SER A 1 279 ? 11.523 -29.926 4.053 1.00 49.31 279 SER A N 1
ATOM 2008 C CA . SER A 1 279 ? 11.938 -31.206 4.637 1.00 49.31 279 SER A CA 1
ATOM 2009 C C . SER A 1 279 ? 10.826 -31.925 5.429 1.00 49.31 279 SER A C 1
ATOM 2011 O O . SER A 1 279 ? 11.115 -32.737 6.300 1.00 49.31 279 SER A O 1
ATOM 2013 N N . TRP A 1 280 ? 9.542 -31.697 5.127 1.00 51.16 280 TRP A N 1
ATOM 2014 C CA . TRP A 1 280 ? 8.401 -32.308 5.819 1.00 51.16 280 TRP A CA 1
ATOM 2015 C C . TRP A 1 280 ? 8.404 -33.844 5.751 1.00 51.16 280 TRP A C 1
ATOM 2017 O O . TRP A 1 280 ? 7.937 -34.501 6.680 1.00 51.16 280 TRP A O 1
ATOM 2027 N N . ALA A 1 281 ? 9.044 -34.420 4.728 1.00 49.00 281 ALA A N 1
ATOM 2028 C CA . ALA A 1 281 ? 9.338 -35.850 4.630 1.00 49.00 281 ALA A CA 1
ATOM 2029 C C . ALA A 1 281 ? 10.247 -36.403 5.758 1.00 49.00 281 ALA A C 1
ATOM 2031 O O . ALA A 1 281 ? 10.310 -37.620 5.933 1.00 49.00 281 ALA A O 1
ATOM 2032 N N . VAL A 1 282 ? 10.935 -35.550 6.536 1.00 53.94 282 VAL A N 1
ATOM 2033 C CA . VAL A 1 282 ? 11.758 -35.952 7.698 1.00 53.94 282 VAL A CA 1
ATOM 2034 C C . VAL A 1 282 ? 11.032 -35.826 9.042 1.00 53.94 282 VAL A C 1
ATOM 2036 O O . VAL A 1 282 ? 11.626 -36.118 10.078 1.00 53.94 282 VAL A O 1
ATOM 2039 N N . PHE A 1 283 ? 9.744 -35.459 9.052 1.00 55.75 283 PHE A N 1
ATOM 2040 C CA . PHE A 1 283 ? 8.893 -35.579 10.238 1.00 55.75 283 PHE A CA 1
ATOM 2041 C C . PHE A 1 283 ? 8.155 -36.931 10.237 1.00 55.75 283 PHE A C 1
ATOM 2043 O O . PHE A 1 283 ? 7.091 -37.041 9.624 1.00 55.75 283 PHE A O 1
ATOM 2050 N N . PRO A 1 284 ? 8.609 -37.956 10.990 1.00 58.75 284 PRO A N 1
ATOM 2051 C CA . PRO A 1 284 ? 7.829 -39.169 11.261 1.00 58.75 284 PRO A CA 1
ATOM 2052 C C . PRO A 1 284 ? 6.682 -38.894 12.259 1.00 58.75 284 PRO A C 1
ATOM 2054 O O . PRO A 1 284 ? 6.435 -39.659 13.186 1.00 58.75 284 PRO A O 1
ATOM 2057 N N . ALA A 1 285 ? 5.968 -37.783 12.074 1.00 53.19 285 ALA A N 1
ATOM 2058 C CA . ALA A 1 285 ? 4.881 -37.300 12.917 1.00 53.19 285 ALA A CA 1
ATOM 2059 C C . ALA A 1 285 ? 3.518 -37.829 12.438 1.00 53.19 285 ALA A C 1
ATOM 2061 O O . ALA A 1 285 ? 2.544 -37.087 12.340 1.00 53.19 285 ALA A O 1
ATOM 2062 N N . THR A 1 286 ? 3.435 -39.133 12.153 1.00 51.00 286 THR A N 1
ATOM 2063 C CA . THR A 1 286 ? 2.135 -39.817 12.175 1.00 51.00 286 THR A CA 1
ATOM 2064 C C . THR A 1 286 ? 1.804 -40.078 13.644 1.00 51.00 286 THR A C 1
ATOM 2066 O O . THR A 1 286 ? 2.472 -40.923 14.246 1.00 51.00 286 THR A O 1
ATOM 2069 N N . PRO A 1 287 ? 0.828 -39.383 14.263 1.00 48.88 287 PRO A N 1
ATOM 2070 C CA . PRO A 1 287 ? 0.420 -39.720 15.620 1.00 48.88 287 PRO A CA 1
ATOM 2071 C C . PRO A 1 287 ? -0.092 -41.172 15.642 1.00 48.88 287 PRO A C 1
ATOM 2073 O O . PRO A 1 287 ? -0.773 -41.581 14.692 1.00 48.88 287 PRO A O 1
ATOM 2076 N N . PRO A 1 288 ? 0.219 -41.970 16.683 1.00 52.19 288 PRO A N 1
ATOM 2077 C CA . PRO A 1 288 ? -0.286 -43.332 16.794 1.00 52.19 288 PRO A CA 1
ATOM 2078 C C . PRO A 1 288 ? -1.811 -43.357 16.650 1.00 52.19 288 PRO A C 1
ATOM 2080 O O . PRO A 1 288 ? -2.517 -42.646 17.361 1.00 52.19 288 PRO A O 1
ATOM 2083 N N . ARG A 1 289 ? -2.328 -44.181 15.731 1.00 50.22 289 ARG A N 1
ATOM 2084 C CA . ARG A 1 289 ? -3.770 -44.280 15.419 1.00 50.22 289 ARG A CA 1
ATOM 2085 C C . ARG A 1 289 ? -4.596 -45.003 16.496 1.00 50.22 289 ARG A C 1
ATOM 2087 O O . ARG A 1 289 ? -5.689 -45.473 16.202 1.00 50.22 289 ARG A O 1
ATOM 2094 N N . ASP A 1 290 ? -4.078 -45.098 17.714 1.00 54.62 290 ASP A N 1
ATOM 2095 C CA . ASP A 1 290 ? -4.656 -45.876 18.808 1.00 54.62 290 ASP A CA 1
ATOM 2096 C C . ASP A 1 290 ? -5.110 -44.949 19.946 1.00 54.62 290 ASP A C 1
ATOM 2098 O O . ASP A 1 290 ? -4.575 -44.936 21.054 1.00 54.62 290 ASP A O 1
ATOM 2102 N N . LEU A 1 291 ? -6.096 -44.108 19.623 1.00 51.38 291 LEU A N 1
ATOM 2103 C CA . LEU A 1 291 ? -6.959 -43.479 20.618 1.00 51.38 291 LEU A CA 1
ATOM 2104 C C . LEU A 1 291 ? -8.165 -44.400 20.814 1.00 51.38 291 LEU A C 1
ATOM 2106 O O . LEU A 1 291 ? -9.169 -44.288 20.107 1.00 51.38 291 LEU A O 1
ATOM 2110 N N . GLY A 1 292 ? -8.036 -45.340 21.751 1.00 53.94 292 GLY A N 1
ATOM 2111 C CA . GLY A 1 292 ? -9.159 -46.161 22.197 1.00 53.94 292 GLY A CA 1
ATOM 2112 C C . GLY A 1 292 ? -10.298 -45.294 22.761 1.00 53.94 292 GLY A C 1
ATOM 2113 O O . GLY A 1 292 ? -10.036 -44.201 23.268 1.00 53.94 292 GLY A O 1
ATOM 2114 N N . PRO A 1 293 ? -11.562 -45.747 22.674 1.00 52.78 293 PRO A N 1
ATOM 2115 C CA . PRO A 1 293 ? -12.705 -44.972 23.144 1.00 52.78 293 PRO A CA 1
ATOM 2116 C C . PRO A 1 293 ? -12.670 -44.793 24.669 1.00 52.78 293 PRO A C 1
ATOM 2118 O O . PRO A 1 293 ? -12.549 -45.773 25.408 1.00 52.78 293 PRO A O 1
ATOM 2121 N N . GLY A 1 294 ? -12.827 -43.544 25.113 1.00 48.94 294 GLY A N 1
ATOM 2122 C CA . GLY A 1 294 ? -12.990 -43.122 26.507 1.00 48.94 294 GLY A CA 1
ATOM 2123 C C . GLY A 1 294 ? -14.030 -42.016 26.612 1.00 48.94 294 GLY A C 1
ATOM 2124 O O . GLY A 1 294 ? -14.130 -41.234 25.640 1.00 48.94 294 GLY A O 1
#

Solvent-accessible surface area (backbone atoms only — not comparable to full-atom values): 17724 Å² total; per-residue (Å²): 135,86,81,88,82,88,78,81,84,88,82,89,83,90,82,91,81,89,87,87,87,89,88,87,83,89,85,89,82,86,83,85,91,78,92,76,96,74,80,96,72,80,81,73,82,81,74,81,76,78,82,71,101,74,87,84,70,88,74,80,76,54,44,72,66,61,59,82,60,26,75,62,49,76,64,29,59,50,57,44,49,76,69,30,81,83,59,41,69,32,56,33,30,13,56,27,36,38,63,72,58,101,54,60,73,42,68,88,43,49,83,51,60,63,58,24,52,41,50,52,50,33,75,39,20,77,49,45,51,37,51,57,67,56,48,66,62,34,43,79,76,43,77,48,77,55,90,87,31,31,42,35,29,37,30,40,42,33,65,95,23,42,43,60,62,63,22,33,38,38,35,38,28,40,97,21,25,37,38,29,39,42,30,45,39,44,26,60,60,59,60,40,67,78,54,77,52,52,74,68,56,34,47,56,36,45,29,60,76,71,71,48,53,83,88,49,42,66,47,71,51,78,46,76,17,22,39,68,39,33,74,82,39,34,36,28,22,33,38,34,38,41,33,39,62,50,83,90,69,65,48,32,37,42,29,34,19,36,16,71,82,45,46,65,38,34,33,43,58,65,71,84,60,80,84,73,62,70,73,64,88,75,57,89,76,72,74,79,90,76,78,74,94,128

Mean predicted aligned error: 13.81 Å

pLDDT: mean 80.5, std 24.44, range [29.36, 98.81]

Nearest PDB structures (foldseek):
  3nqz-assembly1_A  TM=7.884E-01  e=1.025E-07  Pseudoalteromonas sp. SM9913
  3nqy-assembly1_A  TM=7.907E-01  e=2.314E-07  Pseudoalteromonas sp. SM9913
  6w3f-assembly2_B  TM=3.398E-01  e=3.068E+00  synthetic construct
  3ohn-assembly1_B  TM=3.272E-01  e=3.252E+00  Escherichia coli

Organism: NCBI:txid2203715